Protein AF-A0A061AXJ9-F1 (afdb_monomer_lite)

Foldseek 3Di:
DVPVVVVVVVVVCVVQLVVQLVVQLVCLVVDPVSLVVLQVQLVVVVQVVVVVVCVVVVNPDNPPDDRDDSNVSSSSSSSVVSVVVVCCVVVVVVVVVVVVVVVVVVVVVVVVLVVVVVVVVVVVVVVVVVVVVVDDDDQDDPPPPDDDPNFDADPSRDGDPVVVVVVVVVVVVVVVVVVVVPDDDDDDDDDDDDDDDDDDDDDDDDDDDDDDDDDDD

pLDDT: mean 70.37, std 18.42, range [28.09, 95.31]

Structure (mmCIF, N/CA/C/O backbone):
data_AF-A0A061AXJ9-F1
#
_entry.id   AF-A0A061AXJ9-F1
#
loop_
_atom_site.group_PDB
_atom_site.id
_atom_site.type_symbol
_atom_site.label_atom_id
_atom_site.label_alt_id
_atom_site.label_comp_id
_atom_site.label_asym_id
_atom_site.label_entity_id
_atom_site.label_seq_id
_atom_site.pdbx_PDB_ins_code
_atom_site.Cartn_x
_atom_site.Cartn_y
_atom_site.Cartn_z
_atom_site.occupancy
_atom_site.B_iso_or_equiv
_atom_site.auth_seq_id
_atom_site.auth_comp_id
_atom_site.auth_asym_id
_atom_site.auth_atom_id
_atom_site.pdbx_PDB_model_num
ATOM 1 N N . MET A 1 1 ? 20.160 12.689 3.594 1.00 56.56 1 MET A N 1
ATOM 2 C CA . MET A 1 1 ? 18.770 13.206 3.510 1.00 56.56 1 MET A CA 1
ATOM 3 C C . MET A 1 1 ? 17.782 12.540 4.489 1.00 56.56 1 MET A C 1
ATOM 5 O O . MET A 1 1 ? 16.637 12.961 4.544 1.00 56.56 1 MET A O 1
ATOM 9 N N . SER A 1 2 ? 18.179 11.561 5.317 1.00 67.00 2 SER A N 1
ATOM 10 C CA . SER A 1 2 ? 17.203 10.659 5.970 1.00 67.00 2 SER A CA 1
ATOM 11 C C . SER A 1 2 ? 16.777 11.020 7.406 1.00 67.00 2 SER A C 1
ATOM 13 O O . SER A 1 2 ? 15.759 10.530 7.878 1.00 67.00 2 SER A O 1
ATOM 15 N N . GLY A 1 3 ? 17.493 11.900 8.117 1.00 80.50 3 GLY A N 1
ATOM 16 C CA . GLY A 1 3 ? 17.172 12.222 9.519 1.00 80.50 3 GLY A CA 1
ATOM 17 C C . GLY A 1 3 ? 15.922 13.093 9.708 1.00 80.50 3 GLY A C 1
ATOM 18 O O . GLY A 1 3 ? 15.186 12.915 10.675 1.00 80.50 3 GLY A O 1
ATOM 19 N N . LEU A 1 4 ? 15.658 14.020 8.780 1.00 82.06 4 LEU A N 1
ATOM 20 C CA . LEU A 1 4 ? 14.482 14.897 8.833 1.00 82.06 4 LEU A CA 1
ATOM 21 C C . LEU A 1 4 ? 13.193 14.140 8.501 1.00 82.06 4 LEU A C 1
ATOM 23 O O . LEU A 1 4 ? 12.201 14.310 9.199 1.00 82.06 4 LEU A O 1
ATOM 27 N N . ALA A 1 5 ? 13.226 13.245 7.510 1.00 80.81 5 ALA A N 1
ATOM 28 C CA . ALA A 1 5 ? 12.081 12.410 7.151 1.00 80.81 5 ALA A CA 1
ATOM 29 C C . ALA A 1 5 ? 11.660 11.478 8.301 1.00 80.81 5 ALA A C 1
ATOM 31 O O . ALA A 1 5 ? 10.477 11.388 8.613 1.00 80.81 5 ALA A O 1
ATOM 32 N N . LEU A 1 6 ? 12.620 10.855 8.997 1.00 83.81 6 LEU A N 1
ATOM 33 C CA . LEU A 1 6 ? 12.332 10.013 10.168 1.00 83.81 6 LEU A CA 1
ATOM 34 C C . LEU A 1 6 ? 11.745 10.818 11.340 1.00 83.81 6 LEU A C 1
ATOM 36 O O . LEU A 1 6 ? 10.834 10.357 12.033 1.00 83.81 6 LEU A O 1
ATOM 40 N N . LYS A 1 7 ? 12.226 12.048 11.553 1.00 84.50 7 LYS A N 1
ATOM 41 C CA . LYS A 1 7 ? 11.700 12.949 12.591 1.00 84.50 7 LYS A CA 1
ATOM 42 C C . LYS A 1 7 ? 10.293 13.446 12.258 1.00 84.50 7 LYS A C 1
ATOM 44 O O . LYS A 1 7 ? 9.426 13.421 13.122 1.00 84.50 7 LYS A O 1
ATOM 49 N N . LEU A 1 8 ? 10.041 13.835 11.010 1.00 82.62 8 LEU A N 1
ATOM 50 C CA . LEU A 1 8 ? 8.715 14.261 10.557 1.00 82.62 8 LEU A CA 1
ATOM 51 C C . LEU A 1 8 ? 7.717 13.099 10.556 1.00 82.62 8 LEU A C 1
ATOM 53 O O . LEU A 1 8 ? 6.597 13.271 11.023 1.00 82.62 8 LEU A O 1
ATOM 57 N N . GLY A 1 9 ? 8.131 11.904 10.127 1.00 81.38 9 GLY A N 1
ATOM 58 C CA . GLY A 1 9 ? 7.293 10.704 10.168 1.00 81.38 9 GLY A CA 1
ATOM 59 C C . GLY A 1 9 ? 6.909 10.295 11.591 1.00 81.38 9 GLY A C 1
ATOM 60 O O . GLY A 1 9 ? 5.739 10.036 11.863 1.00 81.38 9 GLY A O 1
ATOM 61 N N . SER A 1 10 ? 7.861 10.304 12.532 1.00 82.25 10 SER A N 1
ATOM 62 C CA . SER A 1 10 ? 7.572 9.992 13.943 1.00 82.25 10 SER A CA 1
ATOM 63 C C . SER A 1 10 ? 6.745 11.076 14.643 1.00 82.25 10 SER A C 1
ATOM 65 O O . SER A 1 10 ? 5.930 10.761 15.513 1.00 82.25 10 SER A O 1
ATOM 67 N N . LEU A 1 11 ? 6.881 12.343 14.244 1.00 80.75 11 LEU A N 1
ATOM 68 C CA . LEU A 1 11 ? 6.003 13.412 14.716 1.00 80.75 11 LEU A CA 1
ATOM 69 C C . LEU A 1 11 ? 4.580 13.233 14.169 1.00 80.75 11 LEU A C 1
ATOM 71 O O . LEU A 1 11 ? 3.623 13.294 14.934 1.00 80.75 11 LEU A O 1
ATOM 75 N N . PHE A 1 12 ? 4.441 12.948 12.872 1.00 78.31 12 PHE A N 1
ATOM 76 C CA . PHE A 1 12 ? 3.157 12.757 12.196 1.00 78.31 12 PHE A CA 1
ATOM 77 C C . PHE A 1 12 ? 2.385 11.560 12.756 1.00 78.31 12 PHE A C 1
ATOM 79 O O . PHE A 1 12 ? 1.200 11.690 13.060 1.00 78.31 12 PHE A O 1
ATOM 86 N N . ILE A 1 13 ? 3.062 10.431 13.009 1.00 76.62 13 ILE A N 1
ATOM 87 C CA . ILE A 1 13 ? 2.432 9.264 13.645 1.00 76.62 13 ILE A CA 1
ATOM 88 C C . ILE A 1 13 ? 1.852 9.647 15.012 1.00 76.62 13 ILE A C 1
ATOM 90 O O . ILE A 1 13 ? 0.700 9.357 15.321 1.00 76.62 13 ILE A O 1
ATOM 94 N N . ARG A 1 14 ? 2.611 10.400 15.816 1.00 74.31 14 ARG A N 1
ATOM 95 C CA . ARG A 1 14 ? 2.195 10.817 17.159 1.00 74.31 14 ARG A CA 1
ATOM 96 C C . ARG A 1 14 ? 1.079 11.861 17.111 1.00 74.31 14 ARG A C 1
ATOM 98 O O . ARG A 1 14 ? 0.204 11.848 17.982 1.00 74.31 14 ARG A O 1
ATOM 105 N N . GLN A 1 15 ? 1.110 12.732 16.104 1.00 75.19 15 GLN A N 1
ATOM 106 C CA . GLN A 1 15 ? 0.139 13.797 15.898 1.00 75.19 15 GLN A CA 1
ATOM 107 C C . GLN A 1 15 ? -1.196 13.273 15.386 1.00 75.19 15 GLN A C 1
ATOM 109 O O . GLN A 1 15 ? -2.205 13.909 15.645 1.00 75.19 15 GLN A O 1
ATOM 114 N N . ILE A 1 16 ? -1.229 12.123 14.714 1.00 74.44 16 ILE A N 1
ATOM 115 C CA . ILE A 1 16 ? -2.478 11.532 14.232 1.00 74.44 16 ILE A CA 1
ATOM 116 C C . ILE A 1 16 ? -3.019 10.488 15.212 1.00 74.44 16 ILE A C 1
ATOM 118 O O . ILE A 1 16 ? -4.213 10.502 15.513 1.00 74.44 16 ILE A O 1
ATOM 122 N N . SER A 1 17 ? -2.165 9.645 15.800 1.00 74.75 17 SER A N 1
ATOM 123 C CA . SER A 1 17 ? -2.626 8.575 16.695 1.00 74.75 17 SER A CA 1
ATOM 124 C C . SER A 1 17 ? -3.383 9.100 17.917 1.00 74.75 17 SER A C 1
ATOM 126 O O . SER A 1 17 ? -4.400 8.530 18.298 1.00 74.75 17 SER A O 1
ATOM 128 N N . LYS A 1 18 ? -2.931 10.195 18.542 1.00 77.75 18 LYS A N 1
ATOM 129 C CA . LYS A 1 18 ? -3.573 10.723 19.760 1.00 77.75 18 LYS A CA 1
ATOM 130 C C . LYS A 1 18 ? -4.936 11.389 19.519 1.00 77.75 18 LYS A C 1
ATOM 132 O O . LYS A 1 18 ? -5.887 11.003 20.199 1.00 77.75 18 LYS A O 1
ATOM 137 N N . PRO A 1 19 ? -5.079 12.374 18.611 1.00 79.69 19 PRO A N 1
ATOM 138 C CA . PRO A 1 19 ? -6.369 13.020 18.397 1.00 79.69 19 PRO A CA 1
ATOM 139 C C . PRO A 1 19 ? -7.381 12.081 17.750 1.00 79.69 19 PRO A C 1
ATOM 141 O O . PRO A 1 19 ? -8.543 12.142 18.132 1.00 79.69 19 PRO A O 1
ATOM 144 N N . ILE A 1 20 ? -6.968 11.172 16.856 1.00 77.62 20 ILE A N 1
ATOM 145 C CA . ILE A 1 20 ? -7.902 10.202 16.272 1.00 77.62 20 ILE A CA 1
ATOM 146 C C . ILE A 1 20 ? -8.382 9.214 17.338 1.00 77.62 20 ILE A C 1
ATOM 148 O O . ILE A 1 20 ? -9.586 9.006 17.457 1.00 77.62 20 ILE A O 1
ATOM 152 N N . ALA A 1 21 ? -7.491 8.656 18.164 1.00 71.81 21 ALA A N 1
ATOM 153 C CA . ALA A 1 21 ? -7.915 7.765 19.245 1.00 71.81 21 ALA A CA 1
ATOM 154 C C . ALA A 1 21 ? -8.869 8.470 20.225 1.00 71.81 21 ALA A C 1
ATOM 156 O O . ALA A 1 21 ? -9.873 7.889 20.635 1.00 71.81 21 ALA A O 1
ATOM 157 N N . ASN A 1 22 ? -8.598 9.733 20.570 1.00 79.62 22 ASN A N 1
ATOM 158 C CA . ASN A 1 22 ? -9.463 10.510 21.458 1.00 79.62 22 ASN A CA 1
ATOM 159 C C . ASN A 1 22 ? -10.810 10.869 20.807 1.00 79.62 22 ASN A C 1
ATOM 161 O O . ASN A 1 22 ? -11.840 10.759 21.470 1.00 79.62 22 ASN A O 1
ATOM 165 N N . ALA A 1 23 ? -10.828 11.229 19.521 1.00 79.25 23 ALA A N 1
ATOM 166 C CA . ALA A 1 23 ? -12.052 11.526 18.776 1.00 79.25 23 ALA A CA 1
ATOM 167 C C . ALA A 1 23 ? -12.941 10.285 18.616 1.00 79.25 23 ALA A C 1
ATOM 169 O O . ALA A 1 23 ? -14.147 10.346 18.842 1.00 79.25 23 ALA A O 1
ATOM 170 N N . ILE A 1 24 ? -12.340 9.134 18.307 1.00 76.06 24 ILE A N 1
ATOM 171 C CA . ILE A 1 24 ? -13.050 7.855 18.191 1.00 76.06 24 ILE A CA 1
ATOM 172 C C . ILE A 1 24 ? -13.615 7.422 19.553 1.00 76.06 24 ILE A C 1
ATOM 174 O O . ILE A 1 24 ? -14.747 6.947 19.623 1.00 76.06 24 ILE A O 1
ATOM 178 N N . LYS A 1 25 ? -12.877 7.628 20.654 1.00 75.50 25 LYS A N 1
ATOM 179 C CA . LYS A 1 25 ? -13.382 7.363 22.015 1.00 75.50 25 LYS A CA 1
ATOM 180 C C . LYS A 1 25 ? -14.533 8.287 22.411 1.00 75.50 25 LYS A C 1
ATOM 182 O O . LYS A 1 25 ? -15.451 7.826 23.084 1.00 75.50 25 LYS A O 1
ATOM 187 N N . ALA A 1 26 ? -14.491 9.561 22.016 1.00 79.69 26 ALA A N 1
ATOM 188 C CA . ALA A 1 26 ? -15.586 10.502 22.246 1.00 79.69 26 ALA A CA 1
ATOM 189 C C . ALA A 1 26 ? -16.843 10.080 21.467 1.00 79.69 26 ALA A C 1
ATOM 191 O O . ALA A 1 26 ? -17.903 9.902 22.065 1.00 79.69 26 ALA A O 1
ATOM 192 N N . GLN A 1 27 ? -16.696 9.764 20.177 1.00 75.25 27 GLN A N 1
ATOM 193 C CA . GLN A 1 27 ? -17.805 9.279 19.352 1.00 75.25 27 GLN A CA 1
ATOM 194 C C . GLN A 1 27 ? -18.391 7.945 19.824 1.00 75.25 27 GLN A C 1
ATOM 196 O O . GLN A 1 27 ? -19.597 7.741 19.730 1.00 75.25 27 GLN A O 1
ATOM 201 N N . ALA A 1 28 ? -17.581 7.037 20.371 1.00 73.88 28 ALA A N 1
ATOM 202 C CA . ALA A 1 28 ? -18.089 5.778 20.917 1.00 73.88 28 ALA A CA 1
ATOM 203 C C . ALA A 1 28 ? -18.920 5.944 22.199 1.00 73.88 28 ALA A C 1
ATOM 205 O O . ALA A 1 28 ? -19.654 5.024 22.560 1.00 73.88 28 ALA A O 1
ATOM 206 N N . LYS A 1 29 ? -18.814 7.094 22.878 1.00 75.81 29 LYS A N 1
ATOM 207 C CA . LYS A 1 29 ? -19.675 7.453 24.014 1.00 75.81 29 LYS A CA 1
ATOM 208 C C . LYS A 1 29 ? -20.951 8.163 23.568 1.00 75.81 29 LYS A C 1
ATOM 210 O O . LYS A 1 29 ? -21.979 7.982 24.206 1.00 75.81 29 LYS A O 1
ATOM 215 N N . GLU A 1 30 ? -20.886 8.940 22.489 1.00 78.75 30 GLU A N 1
ATOM 216 C CA . GLU A 1 30 ? -22.035 9.687 21.960 1.00 78.75 30 GLU A CA 1
ATOM 217 C C . GLU A 1 30 ? -22.940 8.843 21.048 1.00 78.75 30 GLU A C 1
ATOM 219 O O . GLU A 1 30 ? -24.155 9.034 21.038 1.00 78.75 30 GLU A O 1
ATOM 224 N N . HIS A 1 31 ? -22.383 7.879 20.305 1.00 81.50 31 HIS A N 1
ATOM 225 C CA . HIS A 1 31 ? -23.124 7.085 19.325 1.00 81.50 31 HIS A CA 1
ATOM 226 C C . HIS A 1 31 ? -23.130 5.581 19.643 1.00 81.50 31 HIS A C 1
ATOM 228 O O . HIS A 1 31 ? -22.165 4.852 19.410 1.00 81.50 31 HIS A O 1
ATOM 234 N N . GLU A 1 32 ? -24.299 5.081 20.051 1.00 79.50 32 GLU A N 1
ATOM 235 C CA . GLU A 1 32 ? -24.610 3.653 20.215 1.00 79.50 32 GLU A CA 1
ATOM 236 C C . GLU A 1 32 ? -24.293 2.748 19.001 1.00 79.50 32 GLU A C 1
ATOM 238 O O . GLU A 1 32 ? -23.701 1.679 19.193 1.00 79.50 32 GLU A O 1
ATOM 243 N N . PRO A 1 33 ? -24.626 3.109 17.741 1.00 81.31 33 PRO A N 1
ATOM 244 C CA . PRO A 1 33 ? -24.276 2.262 16.596 1.00 81.31 33 PRO A CA 1
ATOM 245 C C . PRO A 1 33 ? -22.757 2.159 16.401 1.00 81.31 33 PRO A C 1
ATOM 247 O O . PRO A 1 33 ? -22.240 1.086 16.080 1.00 81.31 33 PRO A O 1
ATOM 250 N N . PHE A 1 34 ? -22.029 3.245 16.668 1.00 80.31 34 PHE A N 1
ATOM 251 C CA . PHE A 1 34 ? -20.572 3.274 16.593 1.00 80.31 34 PHE A CA 1
ATOM 252 C C . PHE A 1 34 ? -19.938 2.428 17.705 1.00 80.31 34 PHE A C 1
ATOM 254 O O . PHE A 1 34 ? -19.020 1.645 17.454 1.00 80.31 34 PHE A O 1
ATOM 261 N N . ARG A 1 35 ? -20.500 2.490 18.917 1.00 80.25 35 ARG A N 1
ATOM 262 C CA . ARG A 1 35 ? -20.125 1.639 20.053 1.00 80.25 35 ARG A CA 1
ATOM 263 C C . ARG A 1 35 ? -20.193 0.153 19.695 1.00 80.25 35 ARG A C 1
ATOM 265 O O . ARG A 1 35 ? -19.215 -0.573 19.881 1.00 80.25 35 ARG A O 1
ATOM 272 N N . ARG A 1 36 ? -21.309 -0.291 19.103 1.00 83.38 36 ARG A N 1
ATOM 273 C CA . ARG A 1 36 ? -21.489 -1.683 18.645 1.00 83.38 36 ARG A CA 1
ATOM 274 C C . ARG A 1 36 ? -20.479 -2.075 17.570 1.00 83.38 36 ARG A C 1
ATOM 276 O O . ARG A 1 36 ? -19.943 -3.182 17.623 1.00 83.38 36 ARG A O 1
ATOM 283 N N . MET A 1 37 ? -20.176 -1.173 16.636 1.00 84.50 37 MET A N 1
ATOM 284 C CA . MET A 1 37 ? -19.146 -1.407 15.623 1.00 84.50 37 MET A CA 1
ATOM 285 C C . MET A 1 37 ? -17.772 -1.626 16.273 1.00 84.50 37 MET A C 1
ATOM 287 O O . MET A 1 37 ? -17.142 -2.650 16.003 1.00 84.50 37 MET A O 1
ATOM 291 N N . CYS A 1 38 ? -17.336 -0.742 17.178 1.00 82.69 38 CYS A N 1
ATOM 292 C CA . CYS A 1 38 ? -16.063 -0.889 17.892 1.00 82.69 38 CYS A CA 1
ATOM 293 C C . CYS A 1 38 ? -15.987 -2.199 18.686 1.00 82.69 38 CYS A C 1
ATOM 295 O O . CYS A 1 38 ? -14.976 -2.898 18.610 1.00 82.69 38 CYS A O 1
ATOM 297 N N . VAL 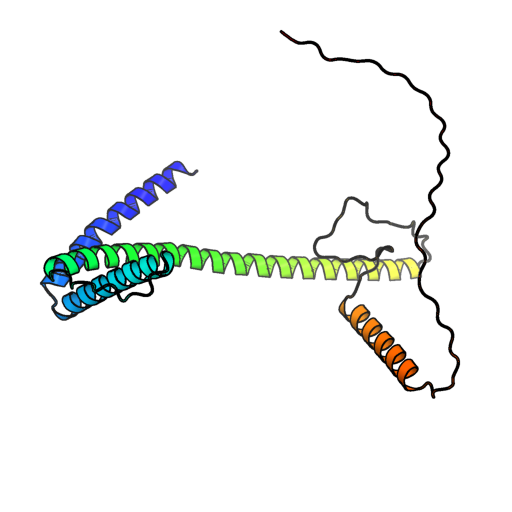A 1 39 ? -17.061 -2.574 19.389 1.00 83.25 39 VAL A N 1
ATOM 298 C CA . VAL A 1 39 ? -17.132 -3.843 20.131 1.00 83.25 39 VAL A CA 1
ATOM 299 C C . VAL A 1 39 ? -17.039 -5.040 19.181 1.00 83.25 39 VAL A C 1
ATOM 301 O O . VAL A 1 39 ? -16.271 -5.967 19.440 1.00 83.25 39 VAL A O 1
ATOM 304 N N . SER A 1 40 ? -17.758 -5.016 18.055 1.00 84.56 40 SER A N 1
ATOM 305 C CA . SER A 1 40 ? -17.727 -6.103 17.066 1.00 84.56 40 SER A CA 1
ATOM 306 C C . SER A 1 40 ? -16.344 -6.275 16.426 1.00 84.56 40 SER A C 1
ATOM 308 O O . SER A 1 40 ? -15.879 -7.404 16.256 1.00 84.56 40 SER A O 1
ATOM 310 N N . LEU A 1 41 ? -15.652 -5.167 16.138 1.00 86.75 41 LEU A N 1
ATOM 311 C CA . LEU A 1 41 ? -14.294 -5.167 15.598 1.00 86.75 41 LEU A CA 1
ATOM 312 C C . LEU A 1 41 ? -13.294 -5.681 16.631 1.00 86.75 41 LEU A C 1
ATOM 314 O O . LEU A 1 41 ? -12.518 -6.582 16.318 1.00 86.75 41 LEU A O 1
ATOM 318 N N . ALA A 1 42 ? -13.357 -5.184 17.868 1.00 83.69 42 ALA A N 1
ATOM 319 C CA . ALA A 1 42 ? -12.491 -5.638 18.953 1.00 83.69 42 ALA A CA 1
ATOM 320 C C . ALA A 1 42 ? -12.651 -7.145 19.207 1.00 83.69 42 ALA A C 1
ATOM 322 O O . ALA A 1 42 ? -11.665 -7.869 19.350 1.00 83.69 42 ALA A O 1
ATOM 323 N N . GLN A 1 43 ? -13.890 -7.642 19.199 1.00 84.31 43 GLN A N 1
ATOM 324 C CA . GLN A 1 43 ? -14.174 -9.068 19.344 1.00 84.31 43 GLN A CA 1
ATOM 325 C C . GLN A 1 43 ? -13.703 -9.885 18.136 1.00 84.31 43 GLN A C 1
ATOM 327 O O . GLN A 1 43 ? -13.201 -10.990 18.330 1.00 84.31 43 GLN A O 1
ATOM 332 N N . ARG A 1 44 ? -13.835 -9.374 16.903 1.00 85.88 44 ARG A N 1
ATOM 333 C CA . ARG A 1 44 ? -13.341 -10.055 15.696 1.00 85.88 44 ARG A CA 1
ATOM 334 C C . ARG A 1 44 ? -11.822 -10.171 15.719 1.00 85.88 44 ARG A C 1
ATOM 336 O O . ARG A 1 44 ? -11.331 -11.280 15.569 1.00 85.88 44 ARG A O 1
ATOM 343 N N . VAL A 1 45 ? -11.112 -9.073 15.981 1.00 86.00 45 VAL A N 1
ATOM 344 C CA . VAL A 1 45 ? -9.643 -9.050 16.081 1.00 86.00 45 VAL A CA 1
ATOM 345 C C . VAL A 1 45 ? -9.158 -10.009 17.166 1.00 86.00 45 VAL A C 1
ATOM 347 O O . VAL A 1 45 ? -8.244 -10.797 16.938 1.00 86.00 45 VAL A O 1
ATOM 350 N N . HIS A 1 46 ? -9.804 -10.001 18.333 1.00 83.19 46 HIS A N 1
ATOM 351 C CA . HIS A 1 46 ? -9.431 -10.906 19.414 1.00 83.19 46 HIS A CA 1
ATOM 352 C C . HIS A 1 46 ? -9.696 -12.376 19.059 1.00 83.19 46 HIS A C 1
ATOM 354 O O . HIS A 1 46 ? -8.852 -13.232 19.308 1.00 83.19 46 HIS A O 1
ATOM 360 N N . LYS A 1 47 ? -10.829 -12.678 18.412 1.00 83.38 47 LYS A N 1
ATOM 361 C CA . LYS A 1 47 ? -11.123 -14.029 17.911 1.00 83.38 47 LYS A CA 1
ATOM 362 C C . LYS A 1 47 ? -10.131 -14.471 16.841 1.00 83.38 47 LYS A C 1
ATOM 364 O O . LYS A 1 47 ? -9.726 -15.628 16.865 1.00 83.38 47 LYS A O 1
ATOM 369 N N . THR A 1 48 ? -9.734 -13.590 15.924 1.00 86.06 48 THR A N 1
ATOM 370 C CA . THR A 1 48 ? -8.741 -13.916 14.893 1.00 86.06 48 THR A CA 1
ATOM 371 C C . THR A 1 48 ? -7.358 -14.127 15.491 1.00 86.06 48 THR A C 1
ATOM 373 O O . THR A 1 48 ? -6.706 -15.083 15.101 1.00 86.06 48 THR A O 1
ATOM 376 N N . ASP A 1 49 ? -6.934 -13.312 16.464 1.00 85.69 49 ASP A N 1
ATOM 377 C CA . ASP A 1 49 ? -5.656 -13.490 17.173 1.00 85.69 49 ASP A CA 1
ATOM 378 C C . ASP A 1 49 ? -5.619 -14.835 17.912 1.00 85.69 49 ASP A C 1
ATOM 380 O O . ASP A 1 49 ? -4.680 -15.608 17.742 1.00 85.69 49 ASP A O 1
ATOM 384 N N . VAL A 1 50 ? -6.682 -15.172 18.647 1.00 85.12 50 VAL A N 1
ATOM 385 C CA . VAL A 1 50 ? -6.795 -16.470 19.328 1.00 85.12 50 VAL A CA 1
ATOM 386 C C . VAL A 1 50 ? -6.840 -17.625 18.324 1.00 85.12 50 VAL A C 1
ATOM 388 O O . VAL A 1 50 ? -6.144 -18.615 18.514 1.00 85.12 50 VAL A O 1
ATOM 391 N N . SER A 1 51 ? -7.595 -17.493 17.229 1.00 82.00 51 SER A N 1
ATOM 392 C CA . SER A 1 51 ? -7.676 -18.535 16.193 1.00 82.00 51 SER A CA 1
ATOM 393 C C . SER A 1 51 ? -6.338 -18.742 15.483 1.00 82.00 51 SER A C 1
ATOM 395 O O . SER A 1 51 ? -5.969 -19.876 15.209 1.00 82.00 51 SER A O 1
ATOM 397 N N . LEU A 1 52 ? -5.589 -17.669 15.217 1.00 86.25 52 LEU A N 1
ATOM 398 C CA . LEU A 1 52 ? -4.248 -17.734 14.633 1.00 86.25 52 LEU A CA 1
ATOM 399 C C . LEU A 1 52 ? -3.262 -18.422 15.575 1.00 86.25 52 LEU A C 1
ATOM 401 O O . LEU A 1 52 ? -2.527 -19.298 15.132 1.00 86.25 52 LEU A O 1
ATOM 405 N N . ARG A 1 53 ? -3.267 -18.067 16.865 1.00 83.75 53 ARG A N 1
ATOM 406 C CA . ARG A 1 53 ? -2.406 -18.707 17.873 1.00 83.75 53 ARG A CA 1
ATOM 407 C C . ARG A 1 53 ? -2.711 -20.193 18.011 1.00 83.75 53 ARG A C 1
ATOM 409 O O . ARG A 1 53 ? -1.785 -20.994 18.042 1.00 83.75 53 ARG A O 1
ATOM 416 N N . MET A 1 54 ? -3.990 -20.553 18.032 1.00 83.25 54 MET A N 1
ATOM 417 C CA . MET A 1 54 ? -4.431 -21.946 18.123 1.00 83.25 54 MET A CA 1
ATOM 418 C C . MET A 1 54 ? -4.105 -22.731 16.851 1.00 83.25 54 MET A C 1
ATOM 420 O O . MET A 1 54 ? -3.608 -23.849 16.938 1.00 83.25 54 MET A O 1
ATOM 424 N N . ASN A 1 55 ? -4.275 -22.125 15.672 1.00 83.31 55 ASN A N 1
ATOM 425 C CA . ASN A 1 55 ? -3.876 -22.737 14.405 1.00 83.31 55 ASN A CA 1
ATOM 426 C C . ASN A 1 55 ? -2.352 -22.932 14.306 1.00 83.31 55 ASN A C 1
ATOM 428 O O . ASN A 1 55 ? -1.899 -23.919 13.739 1.00 83.31 55 ASN A O 1
ATOM 432 N N . LEU A 1 56 ? -1.557 -22.020 14.876 1.00 86.50 56 LEU A N 1
ATOM 433 C CA . LEU A 1 56 ? -0.097 -22.140 14.915 1.00 86.50 56 LEU A CA 1
ATOM 434 C C . LEU A 1 56 ? 0.375 -23.223 15.903 1.00 86.50 56 LEU A C 1
ATOM 436 O O . LEU A 1 56 ? 1.355 -23.909 15.628 1.00 86.50 56 LEU A O 1
ATOM 440 N N . LEU A 1 57 ? -0.311 -23.379 17.041 1.00 85.19 57 LEU A N 1
ATOM 441 C CA . LEU A 1 57 ? -0.012 -24.403 18.053 1.00 85.19 57 LEU A CA 1
ATOM 442 C C . LEU A 1 57 ? -0.588 -25.789 17.716 1.00 85.19 57 LEU A C 1
ATOM 444 O O . LEU A 1 57 ? -0.327 -26.742 18.444 1.00 85.19 57 LEU A O 1
ATOM 448 N N . GLY A 1 58 ? -1.361 -25.921 16.634 1.00 77.81 58 GLY A N 1
ATOM 449 C CA . GLY A 1 58 ? -1.966 -27.190 16.216 1.00 77.81 58 GLY A CA 1
ATOM 450 C C . GLY A 1 58 ? -3.124 -27.668 17.100 1.00 77.81 58 GLY A C 1
ATOM 451 O O . GLY A 1 58 ? -3.711 -28.706 16.811 1.00 77.81 58 GLY A O 1
ATOM 452 N N . GLU A 1 59 ? -3.499 -26.913 18.139 1.00 72.75 59 GLU A N 1
ATOM 453 C CA . GLU A 1 59 ? -4.716 -27.148 18.913 1.00 72.75 59 GLU A CA 1
ATOM 454 C C . GLU A 1 59 ? -5.915 -26.570 18.154 1.00 72.75 59 GLU A C 1
ATOM 456 O O . GLU A 1 59 ? -6.316 -25.417 18.306 1.00 72.75 59 GLU A O 1
ATOM 461 N N . ASN A 1 60 ? -6.543 -27.419 17.353 1.00 63.06 60 ASN A N 1
ATOM 462 C CA . ASN A 1 60 ? -7.819 -27.225 16.660 1.00 63.06 60 ASN A CA 1
ATOM 463 C C . ASN A 1 60 ? -9.040 -27.136 17.612 1.00 63.06 60 ASN A C 1
ATOM 465 O O . ASN A 1 60 ? -10.180 -27.398 17.221 1.00 63.06 60 ASN A O 1
ATOM 469 N N . GLY A 1 61 ? -8.821 -26.727 18.864 1.00 57.94 61 GLY A N 1
ATOM 470 C CA . GLY A 1 61 ? -9.857 -26.482 19.856 1.00 57.94 61 GLY A CA 1
ATOM 471 C C . GLY A 1 61 ? -10.417 -25.068 19.743 1.00 57.94 61 GLY A C 1
ATOM 472 O O . GLY A 1 61 ? -9.682 -24.081 19.764 1.00 57.94 61 GLY A O 1
ATOM 473 N N . THR A 1 62 ? -11.744 -24.949 19.675 1.00 59.25 62 THR A N 1
ATOM 474 C CA . THR A 1 62 ? -12.456 -23.671 19.779 1.00 59.25 62 THR A CA 1
ATOM 475 C C . THR A 1 62 ? -12.207 -23.051 21.155 1.00 59.25 62 THR A C 1
ATOM 477 O O . THR A 1 62 ? -12.962 -23.287 22.103 1.00 59.25 62 THR A O 1
ATOM 480 N N . ALA A 1 63 ? -11.135 -22.272 21.290 1.00 60.84 63 ALA A N 1
ATOM 481 C CA . ALA A 1 63 ? -10.839 -21.540 22.510 1.00 60.84 63 ALA A CA 1
ATOM 482 C C . ALA A 1 63 ? -12.045 -20.656 22.865 1.00 60.84 63 ALA A C 1
ATOM 484 O O . ALA A 1 63 ? -12.477 -19.805 22.080 1.00 60.84 63 ALA A O 1
ATOM 485 N N . LYS A 1 64 ? -12.635 -20.878 24.045 1.00 54.38 64 LYS A N 1
ATOM 486 C CA . LYS A 1 64 ? -13.810 -20.131 24.501 1.00 54.38 64 LYS A CA 1
ATOM 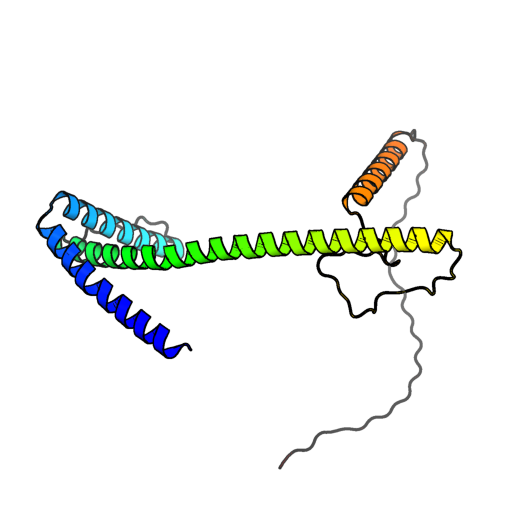487 C C . LYS A 1 64 ? -13.401 -18.708 24.871 1.00 54.38 64 LYS A C 1
ATOM 489 O O . LYS A 1 64 ? -13.066 -18.413 26.016 1.00 54.38 64 LYS A O 1
ATOM 494 N N . VAL A 1 65 ? -13.443 -17.821 23.882 1.00 61.69 65 VAL A N 1
ATOM 495 C CA . VAL A 1 65 ? -13.172 -16.393 24.052 1.00 61.69 65 VAL A CA 1
ATOM 496 C C . VAL A 1 65 ? -14.286 -15.774 24.897 1.00 61.69 65 VAL A C 1
ATOM 498 O O . VAL A 1 65 ? -15.424 -15.639 24.443 1.00 61.69 65 VAL A O 1
ATOM 501 N N . ARG A 1 66 ? -13.972 -15.407 26.144 1.00 60.84 66 ARG A N 1
ATOM 502 C CA . ARG A 1 66 ? -14.891 -14.639 26.993 1.00 60.84 66 ARG A CA 1
ATOM 503 C C . ARG A 1 66 ? -15.052 -13.238 26.387 1.00 60.84 66 ARG A C 1
ATOM 505 O O . ARG A 1 66 ? -14.036 -12.594 26.120 1.00 60.84 66 ARG A O 1
ATOM 512 N N . PRO A 1 67 ? -16.284 -12.751 26.150 1.00 63.00 67 PRO A N 1
ATOM 513 C CA . PRO A 1 67 ? -16.475 -11.392 25.663 1.00 63.00 67 PRO A CA 1
ATOM 514 C C . PRO A 1 67 ? -15.899 -10.403 26.686 1.00 63.00 67 PRO A C 1
ATOM 516 O O . PRO A 1 67 ? -16.161 -10.509 27.884 1.00 63.00 67 PRO A O 1
ATOM 519 N N . LEU A 1 68 ? -15.065 -9.472 26.213 1.00 64.25 68 LEU A N 1
ATOM 520 C CA . LEU A 1 68 ? -14.515 -8.398 27.040 1.00 64.25 68 LEU A CA 1
ATOM 521 C C . LEU A 1 68 ? -15.648 -7.503 27.566 1.00 64.25 68 LEU A C 1
ATOM 523 O O . LEU A 1 68 ? -16.638 -7.286 26.870 1.00 64.25 68 LEU A O 1
ATOM 527 N N . ASN A 1 69 ? -15.456 -6.939 28.764 1.00 74.31 69 ASN A N 1
ATOM 528 C CA . ASN A 1 69 ? -16.292 -5.861 29.300 1.00 74.31 69 ASN A CA 1
ATOM 529 C C . ASN A 1 69 ? -16.442 -4.754 28.239 1.00 74.31 69 ASN A C 1
ATOM 531 O O . ASN A 1 69 ? -15.433 -4.337 27.660 1.00 74.31 69 ASN A O 1
ATOM 535 N N . GLU A 1 70 ? -17.675 -4.301 27.982 1.00 73.94 70 GLU A N 1
ATOM 536 C CA . GLU A 1 70 ? -17.999 -3.351 26.907 1.00 73.94 70 GLU A CA 1
ATOM 537 C C . GLU A 1 70 ? -17.077 -2.131 26.905 1.00 73.94 70 GLU A C 1
ATOM 539 O O . GLU A 1 70 ? -16.532 -1.786 25.860 1.00 73.94 70 GLU A O 1
ATOM 544 N N . ASN A 1 71 ? -16.802 -1.540 28.071 1.00 79.00 71 ASN A N 1
ATOM 545 C CA . ASN A 1 71 ? -15.934 -0.363 28.172 1.00 79.00 71 ASN A CA 1
ATOM 546 C C . ASN A 1 71 ? -14.511 -0.640 27.667 1.00 79.00 71 ASN A C 1
ATOM 548 O O . ASN A 1 71 ? -13.931 0.162 26.937 1.00 79.00 71 ASN A O 1
ATOM 552 N N . LYS A 1 72 ? -13.965 -1.817 27.987 1.00 79.88 72 LYS A N 1
ATOM 553 C CA . LYS A 1 72 ? -12.623 -2.224 27.550 1.00 79.88 72 LYS A CA 1
ATOM 554 C C . LYS A 1 72 ? -12.596 -2.590 26.065 1.00 79.88 72 LYS A C 1
ATOM 556 O O . LYS A 1 72 ? -11.614 -2.321 25.377 1.00 79.88 72 LYS A O 1
ATOM 561 N N . ALA A 1 73 ? -13.674 -3.189 25.556 1.00 80.19 73 ALA A N 1
ATOM 562 C CA . ALA A 1 73 ? -13.822 -3.476 24.132 1.00 80.19 73 ALA A CA 1
ATOM 563 C C . ALA A 1 73 ? -13.902 -2.186 23.299 1.00 80.19 73 ALA A C 1
ATOM 565 O O . ALA A 1 73 ? -13.311 -2.124 22.223 1.00 80.19 73 ALA A O 1
ATOM 566 N N . ILE A 1 74 ? -14.562 -1.147 23.816 1.00 80.62 74 ILE A N 1
ATOM 567 C CA . ILE A 1 74 ? -14.639 0.170 23.175 1.00 80.62 74 ILE A CA 1
ATOM 568 C C . ILE A 1 74 ? -13.260 0.831 23.111 1.00 80.62 74 ILE A C 1
ATOM 570 O O . ILE A 1 74 ? -12.862 1.285 22.042 1.00 80.62 74 ILE A O 1
ATOM 574 N N . GLU A 1 75 ? -12.502 0.852 24.211 1.00 80.88 75 GLU A N 1
ATOM 575 C CA . GLU A 1 75 ? -11.160 1.452 24.216 1.00 80.88 75 GLU A CA 1
ATOM 576 C C . GLU A 1 75 ? -10.194 0.742 23.264 1.00 80.88 75 GLU A C 1
ATOM 578 O O . GLU A 1 75 ? -9.491 1.400 22.491 1.00 80.88 75 GLU A O 1
ATOM 583 N N . ASN A 1 76 ? -10.191 -0.593 23.281 1.00 82.12 76 ASN A N 1
ATOM 584 C CA . ASN A 1 76 ? -9.347 -1.390 22.393 1.00 82.12 76 ASN A CA 1
ATOM 585 C C . ASN A 1 76 ? -9.775 -1.243 20.927 1.00 82.12 76 ASN A C 1
ATOM 587 O O . ASN A 1 76 ? -8.923 -1.085 20.054 1.00 82.12 76 ASN A O 1
ATOM 591 N N . GLY A 1 77 ? -11.084 -1.253 20.656 1.00 82.44 77 GLY A N 1
ATOM 592 C CA . GLY A 1 77 ? -11.629 -1.040 19.317 1.00 82.44 77 GLY A CA 1
ATOM 593 C C . GLY A 1 77 ? -11.307 0.352 18.777 1.00 82.44 77 GLY A C 1
ATOM 594 O O . GLY A 1 77 ? -10.959 0.485 17.606 1.00 82.44 77 GLY A O 1
ATOM 595 N N . ALA A 1 78 ? -11.349 1.378 19.631 1.00 82.81 78 ALA A N 1
ATOM 596 C CA . ALA A 1 78 ? -11.015 2.745 19.254 1.00 82.81 78 ALA A CA 1
ATOM 597 C C . ALA A 1 78 ? -9.533 2.911 18.891 1.00 82.81 78 ALA A C 1
ATOM 599 O O . ALA A 1 78 ? -9.212 3.496 17.854 1.00 82.81 78 ALA A O 1
ATOM 600 N N . ASN A 1 79 ? -8.635 2.358 19.711 1.00 82.38 79 ASN A N 1
ATOM 601 C CA . ASN A 1 79 ? -7.202 2.369 19.424 1.00 82.38 79 ASN A CA 1
ATOM 602 C C . ASN A 1 79 ? -6.903 1.627 18.109 1.00 82.38 79 ASN A C 1
ATOM 604 O O . ASN A 1 79 ? -6.250 2.192 17.233 1.00 82.38 79 ASN A O 1
ATOM 608 N N . PHE A 1 80 ? -7.460 0.424 17.923 1.00 86.12 80 PHE A N 1
ATOM 609 C CA . PHE A 1 80 ? -7.278 -0.360 16.698 1.00 86.12 80 PHE A CA 1
ATOM 610 C C . PHE A 1 80 ? -7.796 0.364 15.447 1.00 86.12 80 PHE A C 1
ATOM 612 O O . PHE A 1 80 ? -7.130 0.357 14.413 1.00 86.12 80 PHE A O 1
ATOM 619 N N . LEU A 1 81 ? -8.961 1.015 15.531 1.00 84.25 81 LEU A N 1
ATOM 620 C CA . LEU A 1 81 ? -9.540 1.756 14.409 1.00 84.25 81 LEU A CA 1
ATOM 621 C C . LEU A 1 81 ? -8.680 2.972 14.036 1.00 84.25 81 LEU A C 1
ATOM 623 O O . LEU A 1 81 ? -8.450 3.216 12.853 1.00 84.25 81 LEU A O 1
ATOM 627 N N . SER A 1 82 ? -8.156 3.692 15.035 1.00 83.00 82 SER A N 1
ATOM 628 C CA . SER A 1 82 ? -7.255 4.828 14.806 1.00 83.00 82 SER A CA 1
ATOM 629 C C . SER A 1 82 ? -5.938 4.410 14.152 1.00 83.00 82 SER A C 1
ATOM 631 O O . SER A 1 82 ? -5.476 5.057 13.217 1.00 83.00 82 SER A O 1
ATOM 633 N N . GLU A 1 83 ? -5.360 3.298 14.598 1.00 81.75 83 GLU A N 1
ATOM 634 C CA . GLU A 1 83 ? -4.111 2.762 14.067 1.00 81.75 83 GLU A CA 1
ATOM 635 C C . GLU A 1 83 ? -4.305 2.218 12.646 1.00 81.75 83 GLU A C 1
ATOM 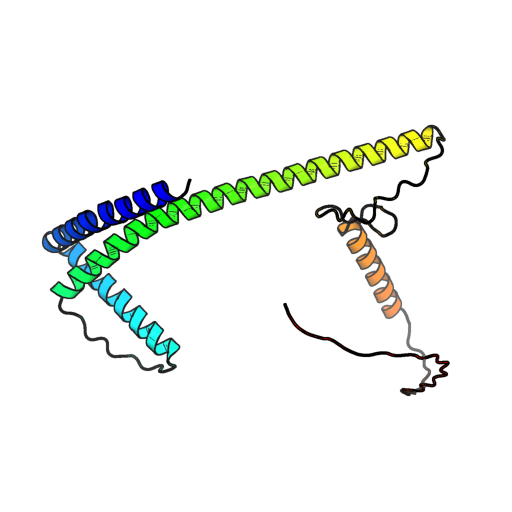637 O O . GLU A 1 83 ? -3.557 2.576 11.736 1.00 81.75 83 GLU A O 1
ATOM 642 N N . SER A 1 84 ? -5.379 1.456 12.423 1.00 86.19 84 SER A N 1
ATOM 643 C CA . SER A 1 84 ? -5.749 0.938 11.101 1.00 86.19 84 SER A CA 1
ATOM 644 C C . SER A 1 84 ? -5.981 2.058 10.091 1.00 86.19 84 SER A C 1
ATOM 646 O O . SER A 1 84 ? -5.578 1.928 8.939 1.00 86.19 84 SER A O 1
ATOM 648 N N . PHE A 1 85 ? -6.588 3.173 10.508 1.00 84.81 85 PHE A N 1
ATOM 649 C CA . PHE A 1 85 ? -6.792 4.327 9.636 1.00 84.81 85 PHE A CA 1
ATOM 650 C C . PHE A 1 85 ? -5.462 4.952 9.194 1.00 84.81 85 PHE A C 1
ATOM 652 O O . PHE A 1 85 ? -5.260 5.195 8.005 1.00 84.81 85 PHE A O 1
ATOM 659 N N . VAL A 1 86 ? -4.524 5.155 10.125 1.00 85.31 86 VAL A N 1
ATOM 660 C CA . VAL A 1 86 ? -3.195 5.703 9.803 1.00 85.31 86 VAL A CA 1
ATOM 661 C C . VAL A 1 86 ? -2.424 4.768 8.875 1.00 85.31 86 VAL A C 1
ATOM 663 O O . VAL A 1 86 ? -1.861 5.226 7.880 1.00 85.31 86 VAL A O 1
ATOM 666 N N . PHE A 1 87 ? -2.435 3.463 9.153 1.00 85.44 87 PHE A N 1
ATOM 667 C CA . PHE A 1 87 ? -1.802 2.472 8.285 1.00 85.44 87 PHE A CA 1
ATOM 668 C C . PHE A 1 87 ? -2.468 2.372 6.914 1.00 85.44 87 PHE A C 1
ATOM 670 O O . PHE A 1 87 ? -1.761 2.219 5.923 1.00 85.44 87 PHE A O 1
ATOM 677 N N . ALA A 1 88 ? -3.792 2.496 6.825 1.00 89.81 88 ALA A N 1
ATOM 678 C CA . ALA A 1 88 ? -4.499 2.488 5.549 1.00 89.81 88 ALA A CA 1
ATOM 679 C C . ALA A 1 88 ? -4.123 3.701 4.690 1.00 89.81 88 ALA A C 1
ATOM 681 O O . ALA A 1 88 ? -3.858 3.544 3.501 1.00 89.81 88 ALA A O 1
ATOM 682 N N . VAL A 1 89 ? -4.037 4.897 5.284 1.00 87.19 89 VAL A N 1
ATOM 683 C CA . VAL A 1 89 ? -3.617 6.109 4.563 1.00 87.19 89 VAL A CA 1
ATOM 684 C C . VAL A 1 89 ? -2.145 6.013 4.150 1.00 87.19 89 VAL A C 1
ATOM 686 O O . VAL A 1 89 ? -1.825 6.201 2.978 1.00 87.19 89 VAL A O 1
ATOM 689 N N . ALA A 1 90 ? -1.246 5.674 5.077 1.00 85.44 90 ALA A N 1
ATOM 690 C CA . ALA A 1 90 ? 0.186 5.573 4.791 1.00 85.44 90 ALA A CA 1
ATOM 691 C C . ALA A 1 90 ? 0.501 4.442 3.796 1.00 85.44 90 ALA A C 1
ATOM 693 O O . ALA A 1 90 ? 1.190 4.656 2.800 1.00 85.44 90 ALA A O 1
ATOM 694 N N . GLY A 1 91 ? -0.046 3.250 4.034 1.00 91.38 91 GLY A N 1
ATOM 695 C CA . GLY A 1 91 ? 0.087 2.094 3.152 1.00 91.38 91 GLY A CA 1
ATOM 696 C C . GLY A 1 91 ? -0.568 2.327 1.794 1.00 91.38 91 GLY A C 1
ATOM 697 O O . GLY A 1 91 ? 0.011 1.966 0.775 1.00 91.38 91 GLY A O 1
ATOM 698 N N . GLY A 1 92 ? -1.720 2.999 1.757 1.00 94.19 92 GLY A N 1
ATOM 699 C CA . GLY A 1 92 ? -2.397 3.385 0.521 1.00 94.19 92 GLY A CA 1
ATOM 700 C C . GLY A 1 92 ? -1.538 4.294 -0.355 1.00 94.19 92 GLY A C 1
ATOM 701 O O . GLY A 1 92 ? -1.419 4.039 -1.551 1.00 94.19 92 GLY A O 1
ATOM 702 N N . ILE A 1 93 ? -0.872 5.295 0.233 1.00 92.88 93 ILE A N 1
ATOM 703 C CA . ILE A 1 93 ? 0.065 6.167 -0.496 1.00 92.88 93 ILE A CA 1
ATOM 704 C C . ILE A 1 93 ? 1.251 5.360 -1.034 1.00 92.88 93 ILE A C 1
ATOM 706 O O . ILE A 1 93 ? 1.585 5.488 -2.210 1.00 92.88 93 ILE A O 1
ATOM 710 N N . ILE A 1 94 ? 1.847 4.488 -0.217 1.00 92.81 94 ILE A N 1
ATOM 711 C CA . ILE A 1 94 ? 2.985 3.655 -0.638 1.00 92.81 94 ILE A CA 1
ATOM 712 C C . ILE A 1 94 ? 2.587 2.723 -1.789 1.00 92.81 94 ILE A C 1
ATOM 714 O O . ILE A 1 94 ? 3.303 2.636 -2.783 1.00 92.81 94 ILE A O 1
ATOM 718 N N . ILE A 1 95 ? 1.440 2.046 -1.688 1.00 95.31 95 ILE A N 1
ATOM 719 C CA . ILE A 1 95 ? 0.933 1.152 -2.739 1.00 95.31 95 ILE A CA 1
ATOM 720 C C . ILE A 1 95 ? 0.616 1.945 -4.008 1.00 95.31 95 ILE A C 1
ATOM 722 O O . ILE A 1 95 ? 0.941 1.498 -5.109 1.00 95.31 95 ILE A O 1
ATOM 726 N N . TYR A 1 96 ? 0.011 3.126 -3.872 1.00 95.06 96 TYR A N 1
ATOM 727 C CA . TYR A 1 96 ? -0.286 4.001 -4.999 1.00 95.06 96 TYR A CA 1
ATOM 728 C C . TYR A 1 96 ? 0.990 4.431 -5.730 1.00 95.06 96 TYR A C 1
ATOM 730 O O . TYR A 1 96 ? 1.071 4.316 -6.955 1.00 95.06 96 TYR A O 1
ATOM 738 N N . GLU A 1 97 ? 2.013 4.867 -4.994 1.00 92.88 97 GLU A N 1
ATOM 739 C CA . GLU A 1 97 ? 3.308 5.208 -5.577 1.00 92.88 97 GLU A CA 1
ATOM 740 C C . GLU A 1 97 ? 4.001 3.990 -6.188 1.00 92.88 97 GLU A C 1
ATOM 742 O O . GLU A 1 97 ? 4.516 4.098 -7.298 1.00 92.88 97 GLU A O 1
ATOM 747 N N . ALA A 1 98 ? 3.960 2.828 -5.534 1.00 91.25 98 ALA A N 1
ATOM 748 C CA . ALA A 1 98 ? 4.534 1.593 -6.058 1.00 91.25 98 ALA A CA 1
ATOM 749 C C . ALA A 1 98 ? 3.867 1.173 -7.375 1.00 91.25 98 ALA A C 1
ATOM 751 O O . ALA A 1 98 ? 4.556 0.839 -8.340 1.00 91.25 98 ALA A O 1
ATOM 752 N N . ASN A 1 99 ? 2.536 1.253 -7.458 1.00 93.31 99 ASN A N 1
ATOM 753 C CA . ASN A 1 99 ? 1.807 0.965 -8.690 1.00 93.31 99 ASN A CA 1
ATOM 754 C C . ASN A 1 99 ? 2.158 1.986 -9.784 1.00 93.31 99 ASN A C 1
ATOM 756 O O . ASN A 1 99 ? 2.490 1.620 -10.911 1.00 93.31 99 ASN A O 1
ATOM 760 N N . ARG A 1 100 ? 2.191 3.278 -9.435 1.00 92.12 100 ARG A N 1
ATOM 761 C CA . ARG A 1 100 ? 2.590 4.350 -10.356 1.00 92.12 100 ARG A CA 1
ATOM 762 C C . ARG A 1 100 ? 4.023 4.175 -10.871 1.00 92.12 100 ARG A C 1
ATOM 764 O O . ARG A 1 100 ? 4.278 4.423 -12.048 1.00 92.12 100 ARG A O 1
ATOM 771 N N . GLN A 1 101 ? 4.961 3.771 -10.017 1.00 88.88 101 GLN A N 1
ATOM 772 C CA . GLN A 1 101 ? 6.350 3.505 -10.399 1.00 88.88 101 GLN A CA 1
ATOM 773 C C . GLN A 1 101 ? 6.456 2.269 -11.291 1.00 88.88 101 GLN A C 1
ATOM 775 O O . GLN A 1 101 ? 7.164 2.311 -12.296 1.00 88.88 101 GLN A O 1
ATOM 780 N N . ARG A 1 102 ? 5.699 1.210 -10.984 1.00 89.44 102 ARG A N 1
ATOM 781 C CA . ARG A 1 102 ? 5.655 -0.006 -11.801 1.00 89.44 102 ARG A CA 1
ATOM 782 C C . ARG A 1 102 ? 5.201 0.289 -13.230 1.00 89.4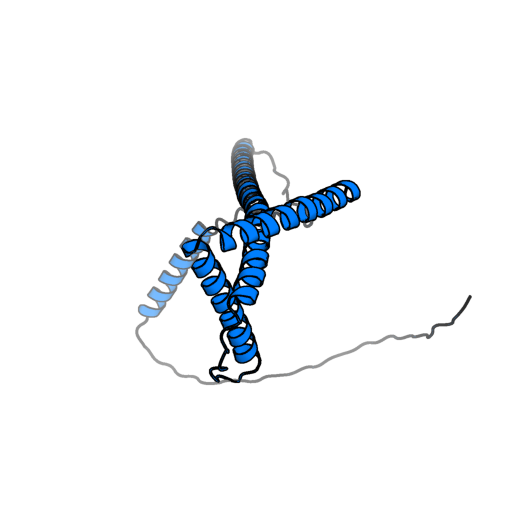4 102 ARG A C 1
ATOM 784 O O . ARG A 1 102 ? 5.844 -0.185 -14.159 1.00 89.44 102 ARG A O 1
ATOM 791 N N . GLN A 1 103 ? 4.180 1.130 -13.412 1.00 84.81 103 GLN A N 1
ATOM 792 C CA . GLN A 1 103 ? 3.733 1.533 -14.752 1.00 84.81 103 GLN A CA 1
ATOM 793 C C . GLN A 1 103 ? 4.814 2.300 -15.527 1.00 84.81 103 GLN A C 1
ATOM 795 O O . GLN A 1 103 ? 5.018 2.048 -16.709 1.00 84.81 103 GLN A O 1
ATOM 800 N N . LYS A 1 104 ? 5.563 3.195 -14.869 1.00 86.06 104 LYS A N 1
ATOM 801 C CA . LYS A 1 104 ? 6.671 3.917 -15.522 1.00 86.06 104 LYS A CA 1
ATOM 802 C C . LYS A 1 104 ? 7.813 2.988 -15.936 1.00 86.06 104 LYS A C 1
ATOM 804 O O . LYS A 1 104 ? 8.365 3.152 -17.018 1.00 86.06 104 LYS A O 1
ATOM 809 N N . GLU A 1 105 ? 8.163 2.027 -15.086 1.00 83.50 105 GLU A N 1
ATOM 810 C CA . GLU A 1 105 ? 9.189 1.023 -15.385 1.00 83.50 105 GLU A CA 1
ATOM 811 C C . GLU A 1 105 ? 8.782 0.110 -16.546 1.00 83.50 105 GLU A C 1
ATOM 813 O O . GLU A 1 105 ? 9.621 -0.201 -17.388 1.00 83.50 105 GLU A O 1
ATOM 818 N N . LEU A 1 106 ? 7.509 -0.296 -16.620 1.00 83.50 106 LEU A N 1
ATOM 819 C CA . LEU A 1 106 ? 6.994 -1.096 -17.734 1.00 83.50 106 LEU A CA 1
ATOM 820 C C . LEU A 1 106 ? 7.071 -0.325 -19.056 1.00 83.50 106 LEU A C 1
ATOM 822 O O . LEU A 1 106 ? 7.701 -0.814 -19.988 1.00 83.50 106 LEU A O 1
ATOM 826 N N . ASN A 1 107 ? 6.561 0.908 -19.100 1.00 88.44 107 ASN A N 1
ATOM 827 C CA . ASN A 1 107 ? 6.619 1.732 -20.312 1.00 88.44 107 ASN A CA 1
ATOM 828 C C . ASN A 1 107 ? 8.065 2.018 -20.747 1.00 88.44 107 ASN A C 1
ATOM 830 O O . ASN A 1 107 ? 8.367 2.052 -21.934 1.00 88.44 107 ASN A O 1
ATOM 834 N N . ARG A 1 108 ? 8.987 2.209 -19.791 1.00 87.12 108 ARG A N 1
ATOM 835 C CA . ARG A 1 108 ? 10.411 2.396 -20.101 1.00 87.12 108 ARG A CA 1
ATOM 836 C C . ARG A 1 108 ? 11.027 1.140 -20.714 1.00 87.12 108 ARG A C 1
ATOM 838 O O . ARG A 1 108 ? 11.853 1.254 -21.611 1.00 87.12 108 ARG A O 1
ATOM 845 N N . ARG A 1 109 ? 10.667 -0.044 -20.214 1.00 85.81 109 ARG A N 1
ATOM 846 C CA . ARG A 1 109 ? 11.152 -1.322 -20.759 1.00 85.81 109 ARG A CA 1
ATOM 847 C C . ARG A 1 109 ? 10.629 -1.553 -22.167 1.00 85.81 109 ARG A C 1
ATOM 849 O O . ARG A 1 109 ? 11.412 -1.955 -23.014 1.00 85.81 109 ARG A O 1
ATOM 856 N N . GLU A 1 110 ? 9.356 -1.253 -22.396 1.00 87.31 110 GLU A N 1
ATOM 857 C CA . GLU A 1 110 ? 8.726 -1.345 -23.713 1.00 87.31 110 GLU A CA 1
ATOM 858 C C . GLU A 1 110 ? 9.382 -0.389 -24.719 1.00 87.31 110 GLU A C 1
ATOM 860 O O . GLU A 1 110 ? 9.782 -0.824 -25.791 1.00 87.31 110 GLU A O 1
ATOM 865 N N . ALA A 1 111 ? 9.613 0.874 -24.342 1.00 89.06 111 ALA A N 1
ATOM 866 C CA . ALA A 1 111 ? 10.303 1.840 -25.202 1.00 89.06 111 ALA A CA 1
ATOM 867 C C . ALA A 1 111 ? 11.738 1.404 -25.554 1.00 89.06 111 ALA A C 1
ATOM 869 O O . ALA A 1 111 ? 12.135 1.455 -26.711 1.00 89.06 111 ALA A O 1
ATOM 870 N N . VAL A 1 112 ? 12.508 0.915 -24.573 1.00 89.81 112 VAL A N 1
ATOM 871 C CA . VAL A 1 112 ? 13.867 0.400 -24.824 1.00 89.81 112 VAL A CA 1
ATOM 872 C C . VAL A 1 112 ? 13.840 -0.824 -25.743 1.00 89.81 112 VAL A C 1
ATOM 874 O O . VAL A 1 112 ? 14.747 -1.002 -26.551 1.00 89.81 112 VAL A O 1
ATOM 877 N N . GLU A 1 113 ? 12.829 -1.683 -25.623 1.00 87.69 113 GLU A N 1
ATOM 878 C CA . GLU A 1 113 ? 12.668 -2.833 -26.513 1.00 87.69 113 GLU A CA 1
ATOM 879 C C . GLU A 1 113 ? 12.372 -2.400 -27.957 1.00 87.69 113 GLU A C 1
ATOM 881 O O . GLU A 1 113 ? 12.941 -2.971 -28.889 1.00 87.69 113 GLU A O 1
ATOM 886 N N . ASP A 1 114 ? 11.530 -1.385 -28.143 1.00 88.19 114 ASP A N 1
ATOM 887 C CA . ASP A 1 114 ? 11.182 -0.841 -29.460 1.00 88.19 114 ASP A CA 1
ATOM 888 C C . ASP A 1 114 ? 12.374 -0.142 -30.141 1.00 88.19 114 ASP A C 1
ATOM 890 O O . ASP A 1 114 ? 12.685 -0.411 -31.307 1.00 88.19 114 ASP A O 1
ATOM 894 N N . ASP A 1 115 ? 13.128 0.662 -29.384 1.00 89.88 115 ASP A N 1
ATOM 895 C CA . ASP A 1 115 ? 14.365 1.299 -29.856 1.00 89.88 115 ASP A CA 1
ATOM 896 C C . ASP A 1 115 ? 15.390 0.247 -30.311 1.00 89.88 115 ASP A C 1
ATOM 898 O O . ASP A 1 115 ? 16.002 0.370 -31.375 1.00 89.88 115 ASP A O 1
ATOM 902 N N . ILE A 1 116 ? 15.559 -0.826 -29.528 1.00 88.00 116 ILE A N 1
ATOM 903 C CA . ILE A 1 116 ? 16.458 -1.931 -29.875 1.00 88.00 116 ILE A CA 1
ATOM 904 C C . ILE A 1 116 ? 16.016 -2.598 -31.184 1.00 88.00 116 ILE A C 1
ATOM 906 O O . ILE A 1 116 ? 16.857 -2.808 -32.060 1.00 88.00 116 ILE A O 1
ATOM 910 N N . LYS A 1 117 ? 14.722 -2.905 -31.349 1.00 85.19 117 LYS A N 1
ATOM 911 C CA . LYS A 1 117 ? 14.195 -3.511 -32.587 1.00 85.19 117 LYS A CA 1
ATOM 912 C C . LYS A 1 117 ? 14.438 -2.615 -33.801 1.00 85.19 117 LYS A C 1
ATOM 914 O O . LYS A 1 117 ? 14.845 -3.105 -34.855 1.00 85.19 117 LYS A O 1
ATOM 919 N N . THR A 1 118 ? 14.246 -1.310 -33.639 1.00 88.06 118 THR A N 1
ATOM 920 C CA . THR A 1 118 ? 14.475 -0.320 -34.698 1.00 88.06 118 THR A CA 1
ATOM 921 C C . THR A 1 118 ? 15.943 -0.288 -35.122 1.00 88.06 118 THR A C 1
ATOM 923 O O . THR A 1 118 ? 16.244 -0.444 -36.307 1.00 88.06 118 THR A O 1
ATOM 926 N N . LEU A 1 119 ? 16.870 -0.193 -34.161 1.00 88.25 119 LEU A N 1
ATOM 927 C CA . LEU A 1 119 ? 18.312 -0.213 -34.438 1.00 88.25 119 LEU A CA 1
ATOM 928 C C . LEU A 1 119 ? 18.746 -1.499 -35.149 1.00 88.25 119 LEU A C 1
ATOM 930 O O . LEU A 1 119 ? 19.574 -1.463 -36.058 1.00 88.25 119 LEU A O 1
ATOM 934 N N . GLN A 1 120 ? 18.179 -2.645 -34.774 1.00 82.06 120 GLN A N 1
ATOM 935 C CA . GLN A 1 120 ? 18.474 -3.906 -35.451 1.00 82.06 120 GLN A CA 1
ATOM 936 C C . GLN A 1 120 ? 18.012 -3.913 -36.909 1.00 82.06 120 GLN A C 1
ATOM 938 O O . GLN A 1 120 ? 18.758 -4.368 -37.777 1.00 82.06 120 GLN A O 1
ATOM 943 N N . HIS A 1 121 ? 16.815 -3.393 -37.187 1.00 83.12 121 HIS A N 1
ATOM 944 C CA . HIS A 1 121 ? 16.299 -3.296 -38.550 1.00 83.12 121 HIS A CA 1
ATOM 945 C C . HIS A 1 121 ? 17.159 -2.362 -39.415 1.00 83.12 121 HIS A C 1
ATOM 947 O O . HIS A 1 121 ? 17.449 -2.674 -40.571 1.00 83.12 121 HIS A O 1
ATOM 953 N N . GLU A 1 122 ? 17.627 -1.242 -38.859 1.00 84.81 122 GLU A N 1
ATOM 954 C CA . GLU A 1 122 ? 18.561 -0.347 -39.551 1.00 84.81 122 GLU A CA 1
ATOM 955 C C . GLU A 1 122 ? 19.901 -1.026 -39.848 1.00 84.81 122 GLU A C 1
ATOM 957 O O . GLU A 1 122 ? 20.408 -0.911 -40.965 1.00 84.81 122 GLU A O 1
ATOM 962 N N . ILE A 1 123 ? 20.454 -1.784 -38.894 1.00 84.81 123 ILE A N 1
ATOM 963 C CA . ILE A 1 123 ? 21.684 -2.563 -39.104 1.00 84.81 123 ILE A CA 1
ATOM 964 C C . ILE A 1 123 ? 21.484 -3.603 -40.212 1.00 84.81 123 ILE A C 1
ATOM 966 O O . ILE A 1 123 ? 22.351 -3.752 -41.074 1.00 84.81 123 ILE A O 1
ATOM 970 N N . GLU A 1 124 ? 20.351 -4.307 -40.233 1.00 80.06 124 GLU A N 1
ATOM 971 C CA . GLU A 1 124 ? 20.049 -5.293 -41.275 1.00 80.06 124 GLU A CA 1
ATOM 972 C C . GLU A 1 124 ? 19.876 -4.635 -42.652 1.00 80.06 124 GLU A C 1
ATOM 974 O O . GLU A 1 124 ? 20.423 -5.114 -43.651 1.00 80.06 124 GLU A O 1
ATOM 979 N N . TYR A 1 125 ? 19.193 -3.491 -42.709 1.00 81.75 125 TYR A N 1
ATOM 980 C CA . TYR A 1 125 ? 19.058 -2.687 -43.921 1.00 81.75 125 TYR A CA 1
ATOM 981 C C . TYR A 1 125 ? 20.417 -2.203 -44.444 1.00 81.75 125 TYR A C 1
ATOM 983 O O . TYR A 1 125 ? 20.706 -2.333 -45.639 1.00 81.75 125 TYR A O 1
ATOM 991 N N . LEU A 1 126 ? 21.273 -1.688 -43.557 1.00 82.88 126 LEU A N 1
ATOM 992 C CA . LEU A 1 126 ? 22.631 -1.268 -43.896 1.00 82.88 126 LEU A CA 1
ATOM 993 C C . LEU A 1 126 ? 23.462 -2.454 -44.380 1.00 82.88 126 LEU A C 1
ATOM 995 O O . LEU A 1 126 ? 24.091 -2.348 -45.427 1.00 82.88 126 LEU A O 1
ATOM 999 N N . LYS A 1 127 ? 23.412 -3.604 -43.698 1.00 80.88 127 LYS A N 1
ATOM 1000 C CA . LYS A 1 127 ? 24.097 -4.834 -44.125 1.00 80.88 127 LYS A CA 1
ATOM 1001 C C . LYS A 1 127 ? 23.661 -5.258 -45.528 1.00 80.88 127 LYS A C 1
ATOM 1003 O O . LYS A 1 127 ? 24.510 -5.591 -46.354 1.00 80.88 127 LYS A O 1
ATOM 1008 N N . LYS A 1 128 ? 22.358 -5.196 -45.825 1.00 78.94 128 LYS A N 1
ATOM 1009 C CA . LYS A 1 128 ? 21.812 -5.497 -47.156 1.00 78.94 128 LYS A CA 1
ATOM 1010 C C . LYS A 1 128 ? 22.322 -4.519 -48.218 1.00 78.94 128 LYS A C 1
ATOM 1012 O O . LYS A 1 128 ? 22.737 -4.960 -49.286 1.00 78.94 128 LYS A O 1
ATOM 1017 N N . LYS A 1 129 ? 22.350 -3.218 -47.914 1.00 82.19 129 LYS A N 1
ATOM 1018 C CA . LYS A 1 129 ? 22.939 -2.203 -48.802 1.00 82.19 129 LYS A CA 1
ATOM 1019 C C . LYS A 1 129 ? 24.442 -2.399 -48.997 1.00 82.19 129 LYS A C 1
ATOM 1021 O O . LYS A 1 129 ? 24.921 -2.297 -50.115 1.00 82.19 129 LYS A O 1
ATOM 1026 N N . LEU A 1 130 ? 25.202 -2.709 -47.951 1.00 78.06 130 LEU A N 1
ATOM 1027 C CA . LEU A 1 130 ? 26.643 -2.960 -48.071 1.00 78.06 130 LEU A CA 1
ATOM 1028 C C . LEU A 1 130 ? 26.936 -4.194 -48.937 1.00 78.06 130 LEU A C 1
ATOM 1030 O O . LEU A 1 130 ? 27.876 -4.167 -49.732 1.00 78.06 130 LEU A O 1
ATOM 1034 N N . ALA A 1 131 ? 26.113 -5.242 -48.825 1.00 73.50 131 ALA A N 1
ATOM 1035 C CA . ALA A 1 131 ? 26.203 -6.420 -49.685 1.00 73.50 131 ALA A CA 1
ATOM 1036 C C . ALA A 1 131 ? 25.958 -6.077 -51.167 1.00 73.50 131 ALA A C 1
ATOM 1038 O O . ALA A 1 131 ? 26.632 -6.619 -52.039 1.00 73.50 131 ALA A O 1
ATOM 1039 N N . GLU A 1 132 ? 25.053 -5.137 -51.454 1.00 77.69 132 GLU A N 1
ATOM 1040 C CA . GLU A 1 132 ? 24.810 -4.620 -52.808 1.00 77.69 132 GLU A CA 1
ATOM 1041 C C . GLU A 1 132 ? 26.065 -3.941 -53.397 1.00 77.69 132 GLU A C 1
ATOM 1043 O O . GLU A 1 132 ? 26.414 -4.171 -54.556 1.00 77.69 132 GLU A O 1
ATOM 1048 N N . TYR A 1 133 ? 26.817 -3.199 -52.577 1.00 75.31 133 TYR A N 1
ATOM 1049 C CA . TYR A 1 133 ? 28.059 -2.520 -52.978 1.00 75.31 133 TYR A CA 1
ATOM 1050 C C . TYR A 1 133 ? 29.319 -3.414 -52.989 1.00 75.31 133 TYR A C 1
ATOM 1052 O O . TYR A 1 133 ? 30.415 -2.898 -53.202 1.00 75.31 133 TYR A O 1
ATOM 1060 N N . HIS A 1 134 ? 29.197 -4.736 -52.790 1.00 61.91 134 HIS A N 1
ATOM 1061 C CA . HIS A 1 134 ? 30.323 -5.692 -52.781 1.00 61.91 134 HIS A CA 1
ATOM 1062 C C . HIS A 1 134 ? 31.488 -5.297 -51.848 1.00 61.91 134 HIS A C 1
ATOM 1064 O O . HIS A 1 134 ? 32.653 -5.625 -52.095 1.00 61.91 134 HIS A O 1
ATOM 1070 N N . VAL A 1 135 ? 31.190 -4.599 -50.751 1.00 67.31 135 VAL A N 1
ATOM 1071 C CA . VAL A 1 135 ? 32.196 -4.248 -49.746 1.00 67.31 135 VAL A CA 1
ATOM 1072 C C . VAL A 1 135 ? 32.527 -5.503 -48.931 1.00 67.31 135 VAL A C 1
ATOM 1074 O O . VAL A 1 135 ? 31.629 -6.183 -48.436 1.00 67.31 135 VAL A O 1
ATOM 1077 N N . ARG A 1 136 ? 33.820 -5.832 -48.799 1.00 57.12 136 ARG A N 1
ATOM 1078 C CA . ARG A 1 136 ? 34.298 -6.891 -47.893 1.00 57.12 136 ARG A CA 1
ATOM 1079 C C . ARG A 1 136 ? 33.941 -6.474 -46.462 1.00 57.12 136 ARG A C 1
ATOM 1081 O O . ARG A 1 136 ? 34.457 -5.472 -45.979 1.00 57.12 136 ARG A O 1
ATOM 1088 N N . LEU A 1 137 ? 33.032 -7.200 -45.817 1.00 60.41 137 LEU A N 1
ATOM 1089 C CA . LEU A 1 137 ? 32.752 -7.039 -44.393 1.00 60.41 137 LEU A CA 1
ATOM 1090 C C . LEU A 1 137 ? 33.741 -7.912 -43.622 1.00 60.41 137 LEU A C 1
ATOM 1092 O O . LEU A 1 137 ? 33.720 -9.129 -43.784 1.00 60.41 137 LEU A O 1
ATOM 1096 N N . ASP A 1 138 ? 34.599 -7.295 -42.813 1.00 62.12 138 ASP A N 1
ATOM 1097 C CA . ASP A 1 138 ? 35.339 -8.019 -41.782 1.00 62.12 138 ASP A CA 1
ATOM 1098 C C . ASP A 1 138 ? 34.327 -8.524 -40.739 1.00 62.12 138 ASP A C 1
ATOM 1100 O O . ASP A 1 138 ? 33.420 -7.786 -40.340 1.00 62.12 138 ASP A O 1
ATOM 1104 N N . ASP A 1 139 ? 34.437 -9.793 -40.339 1.00 61.22 139 ASP A N 1
ATOM 1105 C CA . ASP A 1 139 ? 33.479 -10.459 -39.451 1.00 61.22 139 ASP A CA 1
ATOM 1106 C C . ASP A 1 139 ? 33.410 -9.759 -38.080 1.00 61.22 139 ASP A C 1
ATOM 1108 O O . ASP A 1 139 ? 34.225 -9.995 -37.186 1.00 61.22 139 ASP A O 1
ATOM 1112 N N . TYR A 1 140 ? 32.423 -8.876 -37.894 1.00 64.88 140 TYR A N 1
ATOM 1113 C CA . TYR A 1 140 ? 32.167 -8.242 -36.603 1.00 64.88 140 TYR A CA 1
ATOM 1114 C C . TYR A 1 140 ? 31.499 -9.242 -35.653 1.00 64.88 140 TYR A C 1
ATOM 1116 O O . TYR A 1 140 ? 30.312 -9.547 -35.782 1.00 64.88 140 TYR A O 1
ATOM 1124 N N . VAL A 1 141 ? 32.261 -9.724 -34.671 1.00 61.66 141 VAL A N 1
ATOM 1125 C CA . VAL A 1 141 ? 31.759 -10.551 -33.569 1.00 61.66 141 VAL A CA 1
ATOM 1126 C C . VAL A 1 141 ? 31.593 -9.664 -32.330 1.00 61.66 141 VAL A C 1
ATOM 1128 O O . VAL A 1 141 ? 32.558 -9.006 -31.927 1.00 61.66 141 VAL A O 1
ATOM 1131 N N . PRO A 1 142 ? 30.401 -9.618 -31.703 1.00 65.56 142 PRO A N 1
ATOM 1132 C CA . PRO A 1 142 ? 30.205 -8.888 -30.456 1.00 65.56 142 PRO A CA 1
ATOM 1133 C C . PRO A 1 142 ? 31.209 -9.358 -29.386 1.00 65.56 142 PRO A C 1
ATOM 1135 O O . PRO A 1 142 ? 31.385 -10.568 -29.222 1.00 65.56 142 PRO A O 1
ATOM 1138 N N . PRO A 1 143 ? 31.859 -8.452 -28.632 1.00 70.81 143 PRO A N 1
ATOM 1139 C CA . P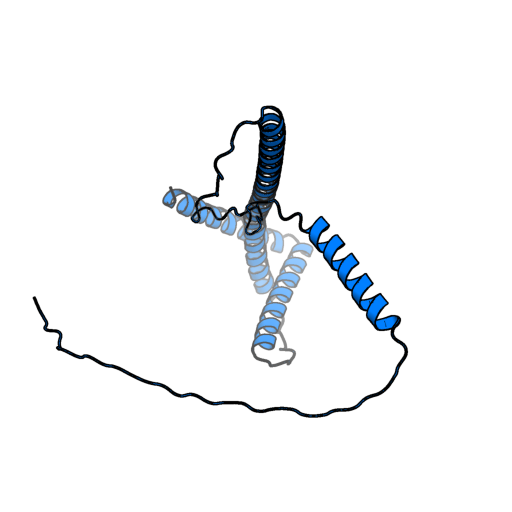RO A 1 143 ? 32.777 -8.838 -27.562 1.00 70.81 143 PRO A CA 1
ATOM 1140 C C . PRO A 1 143 ? 32.092 -9.747 -26.530 1.00 70.81 143 PRO A C 1
ATOM 1142 O O . PRO A 1 143 ? 30.971 -9.464 -26.104 1.00 70.81 143 PRO A O 1
ATOM 1145 N N . ALA A 1 144 ? 32.780 -10.807 -26.090 1.00 64.69 144 ALA A N 1
ATOM 1146 C CA . ALA A 1 144 ? 32.239 -11.851 -25.205 1.00 64.69 144 ALA A CA 1
ATOM 1147 C C . ALA A 1 144 ? 31.715 -11.342 -23.840 1.00 64.69 144 ALA A C 1
ATOM 1149 O O . ALA A 1 144 ? 30.974 -12.047 -23.151 1.00 64.69 144 ALA A O 1
ATOM 1150 N N . ASP A 1 145 ? 32.057 -10.107 -23.466 1.00 70.25 145 ASP A N 1
ATOM 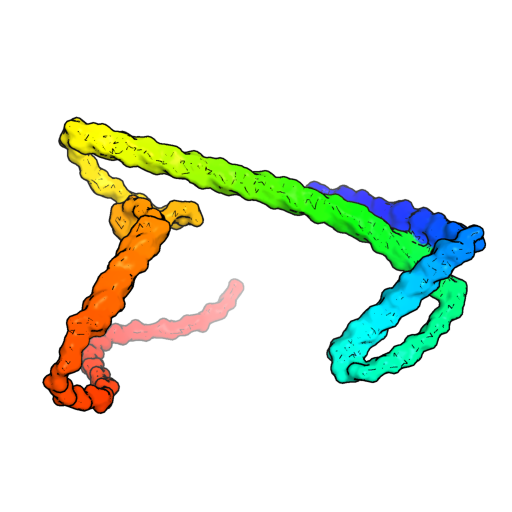1151 C CA . ASP A 1 145 ? 31.640 -9.462 -22.220 1.00 70.25 145 ASP A CA 1
ATOM 1152 C C . ASP A 1 145 ? 30.252 -8.795 -22.306 1.00 70.25 145 ASP A C 1
ATOM 1154 O O . ASP A 1 145 ? 29.670 -8.427 -21.279 1.00 70.25 145 ASP A O 1
ATOM 1158 N N . MET A 1 146 ? 29.667 -8.663 -23.505 1.00 63.94 146 MET A N 1
ATOM 1159 C CA . MET A 1 146 ? 28.299 -8.162 -23.669 1.00 63.94 146 MET A CA 1
ATOM 1160 C C . MET A 1 146 ? 27.277 -9.296 -23.543 1.00 63.94 146 MET A C 1
ATOM 1162 O O . MET A 1 146 ? 27.095 -10.107 -24.445 1.00 63.94 146 MET A O 1
ATOM 1166 N N . LYS A 1 147 ? 26.539 -9.309 -22.429 1.00 64.69 147 LYS A N 1
ATOM 1167 C CA . LYS A 1 147 ? 25.366 -10.175 -22.226 1.00 64.69 147 LYS A CA 1
ATOM 1168 C C . LYS A 1 147 ? 24.095 -9.339 -22.359 1.00 64.69 147 LYS A C 1
ATOM 1170 O O . LYS A 1 147 ? 23.620 -8.803 -21.352 1.00 64.69 147 LYS A O 1
ATOM 1175 N N . PRO A 1 148 ? 23.553 -9.157 -23.574 1.00 65.94 148 PRO A N 1
ATOM 1176 C CA . PRO A 1 148 ? 22.360 -8.350 -23.737 1.00 65.94 148 PRO A CA 1
ATOM 1177 C C . PRO A 1 148 ? 21.186 -9.000 -22.999 1.00 65.94 148 PRO A C 1
ATOM 1179 O O . PRO A 1 148 ? 20.874 -10.173 -23.171 1.00 65.94 148 PRO A O 1
ATOM 1182 N N . LYS A 1 149 ? 20.527 -8.221 -22.141 1.00 68.75 149 LYS A N 1
ATOM 1183 C CA . LYS A 1 149 ? 19.428 -8.710 -21.294 1.00 68.75 149 LYS A CA 1
ATOM 1184 C C . LYS A 1 149 ? 18.118 -8.920 -22.068 1.00 68.75 149 LYS A C 1
ATOM 1186 O O . LYS A 1 149 ? 17.239 -9.625 -21.586 1.00 68.75 149 LYS A O 1
ATOM 1191 N N . VAL A 1 150 ? 17.995 -8.286 -23.235 1.00 64.56 150 VAL A N 1
ATOM 1192 C CA . VAL A 1 150 ? 16.772 -8.237 -24.057 1.00 64.56 150 VAL A CA 1
ATOM 1193 C C . VAL A 1 150 ? 16.952 -8.979 -25.389 1.00 64.56 150 VAL A C 1
ATOM 1195 O O . VAL A 1 150 ? 16.004 -9.561 -25.900 1.00 64.56 150 VAL A O 1
ATOM 1198 N N . LEU A 1 151 ? 18.176 -9.030 -25.920 1.00 64.25 151 LEU A N 1
ATOM 1199 C CA . LEU A 1 151 ? 18.488 -9.654 -27.207 1.00 64.25 151 LEU A CA 1
ATOM 1200 C C . LEU A 1 151 ? 18.971 -11.088 -26.997 1.00 64.25 151 LEU A C 1
ATOM 1202 O O . LEU A 1 151 ? 19.943 -11.315 -26.281 1.00 64.25 151 LEU A O 1
ATOM 1206 N N . LYS A 1 152 ? 18.320 -12.061 -27.634 1.00 60.91 152 LYS A N 1
ATOM 1207 C CA . LYS A 1 152 ? 18.784 -13.453 -27.665 1.00 60.91 152 LYS A CA 1
ATOM 1208 C C . LYS A 1 152 ? 19.450 -13.707 -29.013 1.00 60.91 152 LYS A C 1
ATOM 1210 O O . LYS A 1 152 ? 18.783 -13.718 -30.044 1.00 60.91 152 LYS A O 1
ATOM 1215 N N . LEU A 1 153 ? 20.768 -13.854 -28.982 1.00 59.47 153 LEU A N 1
ATOM 1216 C CA . LEU A 1 153 ? 21.612 -14.099 -30.149 1.00 59.47 153 LEU A CA 1
ATOM 1217 C C . LEU A 1 153 ? 21.993 -15.584 -30.180 1.00 59.47 153 LEU A C 1
ATOM 1219 O O . LEU A 1 153 ? 22.237 -16.173 -29.123 1.00 59.47 153 LEU A O 1
ATOM 1223 N N . ASP A 1 154 ? 22.021 -16.195 -31.364 1.00 56.81 154 ASP A N 1
ATOM 1224 C CA . ASP A 1 154 ? 22.595 -17.532 -31.537 1.00 56.81 154 ASP A CA 1
ATOM 1225 C C . ASP A 1 154 ? 24.132 -17.477 -31.562 1.00 56.81 154 ASP A C 1
ATOM 1227 O O . ASP A 1 154 ? 24.736 -16.406 -31.518 1.00 56.81 154 ASP A O 1
ATOM 1231 N N . GLN A 1 155 ? 24.789 -18.641 -31.619 1.00 55.06 155 GLN A N 1
ATOM 1232 C CA . GLN A 1 155 ? 26.259 -18.730 -31.645 1.00 55.06 155 GLN A CA 1
ATOM 1233 C C . GLN A 1 155 ? 26.903 -18.054 -32.874 1.00 55.06 155 GLN A C 1
ATOM 1235 O O . GLN A 1 155 ? 28.120 -17.909 -32.908 1.00 55.06 155 GLN A O 1
ATOM 1240 N N . HIS A 1 156 ? 26.103 -17.620 -33.856 1.00 54.94 156 HIS A N 1
ATOM 1241 C CA . HIS A 1 156 ? 26.539 -16.916 -35.062 1.00 54.94 156 HIS A CA 1
ATOM 1242 C C . HIS A 1 156 ? 26.148 -15.426 -35.044 1.00 54.94 156 HIS A C 1
ATOM 1244 O O . HIS A 1 156 ? 26.328 -14.735 -36.045 1.00 54.94 156 HIS A O 1
ATOM 1250 N N . GLY A 1 157 ? 25.615 -14.915 -33.926 1.00 58.31 157 GLY A N 1
ATOM 1251 C CA . GLY A 1 157 ? 25.227 -13.511 -33.783 1.00 58.31 157 GLY A CA 1
ATOM 1252 C C . GLY A 1 157 ? 23.932 -13.132 -34.510 1.00 58.31 157 GLY A C 1
ATOM 1253 O O . GLY A 1 157 ? 23.655 -11.942 -34.660 1.00 58.31 157 GLY A O 1
ATOM 1254 N N . ASN A 1 158 ? 23.126 -14.104 -34.947 1.00 62.22 158 ASN A N 1
ATOM 1255 C CA . ASN A 1 158 ? 21.830 -13.846 -35.574 1.00 62.22 158 ASN A CA 1
ATOM 1256 C C . ASN A 1 158 ? 20.703 -13.790 -34.530 1.00 62.22 158 ASN A C 1
ATOM 1258 O O . ASN A 1 158 ? 20.786 -14.401 -33.460 1.00 62.22 158 ASN A O 1
ATOM 1262 N N . MET A 1 159 ? 19.624 -13.063 -34.848 1.00 53.16 159 MET A N 1
ATOM 1263 C CA . MET A 1 159 ? 18.434 -12.999 -33.994 1.00 53.16 159 MET A CA 1
ATOM 1264 C C . MET A 1 159 ? 17.768 -14.372 -33.860 1.00 53.16 159 MET A C 1
ATOM 1266 O O . MET A 1 159 ? 17.325 -14.964 -34.847 1.00 53.16 159 MET A O 1
ATOM 1270 N N . ILE A 1 160 ? 17.627 -14.841 -32.618 1.00 58.75 160 ILE A N 1
ATOM 1271 C CA . ILE A 1 160 ? 16.790 -15.991 -32.281 1.00 58.75 160 ILE A CA 1
ATOM 1272 C C . ILE A 1 160 ? 15.347 -15.504 -32.177 1.00 58.75 160 ILE A C 1
ATOM 1274 O O . ILE A 1 160 ? 14.882 -15.099 -31.110 1.00 58.75 160 ILE A O 1
ATOM 1278 N N . ASP A 1 161 ? 14.624 -15.552 -33.290 1.00 65.50 161 ASP A N 1
ATOM 1279 C CA . ASP A 1 161 ? 13.175 -15.384 -33.275 1.00 65.50 161 ASP A CA 1
ATOM 1280 C C . ASP A 1 161 ? 12.540 -16.653 -32.683 1.00 65.50 161 ASP A C 1
ATOM 1282 O O . ASP A 1 161 ? 12.366 -17.671 -33.360 1.00 65.50 161 ASP A O 1
ATOM 1286 N N . ILE A 1 162 ? 12.284 -16.621 -31.370 1.00 61.56 162 ILE A N 1
ATOM 1287 C CA . ILE A 1 162 ? 11.812 -17.780 -30.599 1.00 61.56 162 ILE A CA 1
ATOM 1288 C C . ILE A 1 162 ? 10.505 -18.325 -31.173 1.00 61.56 162 ILE A C 1
ATOM 1290 O O . ILE A 1 162 ? 10.332 -19.539 -31.185 1.00 61.56 162 ILE A O 1
ATOM 1294 N N . HIS A 1 163 ? 9.608 -17.471 -31.676 1.00 58.88 163 HIS A N 1
ATOM 1295 C CA . HIS A 1 163 ? 8.350 -17.934 -32.263 1.00 58.88 163 HIS A CA 1
ATOM 1296 C C . HIS A 1 163 ? 8.593 -18.694 -33.561 1.00 58.88 163 HIS A C 1
ATOM 1298 O O . HIS A 1 163 ? 8.151 -19.831 -33.693 1.00 58.88 163 HIS A O 1
ATOM 1304 N N . LYS A 1 164 ? 9.419 -18.148 -34.455 1.00 66.06 164 LYS A N 1
ATOM 1305 C CA . LYS A 1 164 ? 9.771 -18.818 -35.711 1.00 66.06 164 LYS A CA 1
ATOM 1306 C C . LYS A 1 164 ? 10.533 -20.128 -35.487 1.00 66.06 164 LYS A C 1
ATOM 1308 O O . LYS A 1 164 ? 10.322 -21.098 -36.215 1.00 66.06 164 LYS A O 1
ATOM 1313 N N . GLN A 1 165 ? 11.413 -20.174 -34.485 1.00 65.44 165 GLN A N 1
ATOM 1314 C CA . GLN A 1 165 ? 12.111 -21.404 -34.109 1.00 65.44 165 GLN A CA 1
ATOM 1315 C C . GLN A 1 165 ? 11.176 -22.429 -33.471 1.00 65.44 165 GLN A C 1
ATOM 1317 O O . GLN A 1 165 ? 11.297 -23.608 -33.791 1.00 65.44 165 GLN A O 1
ATOM 1322 N N . MET A 1 166 ? 10.244 -21.998 -32.618 1.00 64.31 166 MET A N 1
ATOM 1323 C CA . MET A 1 166 ? 9.251 -22.876 -32.000 1.00 64.31 166 MET A CA 1
ATOM 1324 C C . MET A 1 166 ? 8.302 -23.456 -33.052 1.00 64.31 166 MET A C 1
ATOM 1326 O O . MET A 1 166 ? 8.058 -24.657 -33.045 1.00 64.31 166 MET A O 1
ATOM 1330 N N . ASP A 1 167 ? 7.856 -22.653 -34.018 1.00 76.06 167 ASP A N 1
ATOM 1331 C CA . ASP A 1 167 ? 7.011 -23.108 -35.127 1.00 76.06 167 ASP A CA 1
ATOM 1332 C C . ASP A 1 167 ? 7.761 -24.083 -36.045 1.00 76.06 167 ASP A C 1
ATOM 1334 O O . ASP A 1 167 ? 7.233 -25.132 -36.419 1.00 76.06 167 ASP A O 1
ATOM 1338 N N . ALA A 1 168 ? 9.028 -23.795 -36.360 1.00 75.00 168 ALA A N 1
ATOM 1339 C CA . ALA A 1 168 ? 9.875 -24.698 -37.136 1.00 75.00 168 ALA A CA 1
ATOM 1340 C C . ALA A 1 168 ? 10.188 -26.007 -36.386 1.00 75.00 168 ALA A C 1
ATOM 1342 O O . ALA A 1 168 ? 10.290 -27.065 -37.013 1.00 75.00 168 ALA A O 1
ATOM 1343 N N . LEU A 1 169 ? 10.338 -25.953 -35.058 1.00 78.38 169 LEU A N 1
ATOM 1344 C CA . LEU A 1 169 ? 10.546 -27.121 -34.202 1.00 78.38 169 LEU A CA 1
ATOM 1345 C C . LEU A 1 169 ? 9.270 -27.965 -34.109 1.00 78.38 169 LEU A C 1
ATOM 1347 O O . LEU A 1 169 ? 9.343 -29.179 -34.283 1.00 78.38 169 LEU A O 1
ATOM 1351 N N . ASN A 1 170 ? 8.113 -27.326 -33.927 1.00 79.25 170 ASN A N 1
ATOM 1352 C CA . ASN A 1 170 ? 6.804 -27.977 -33.907 1.00 79.25 170 ASN A CA 1
ATOM 1353 C C . ASN A 1 170 ? 6.522 -28.670 -35.245 1.00 79.25 170 ASN A C 1
ATOM 1355 O O . ASN A 1 170 ? 6.174 -29.848 -35.265 1.00 79.25 170 ASN A O 1
ATOM 1359 N N . ALA A 1 171 ? 6.787 -28.002 -36.372 1.00 80.56 171 ALA A N 1
ATOM 1360 C CA . ALA A 1 171 ? 6.644 -28.597 -37.700 1.00 80.56 171 ALA A CA 1
ATOM 1361 C C . ALA A 1 171 ? 7.622 -29.764 -37.947 1.00 80.56 171 ALA A C 1
ATOM 1363 O O . ALA A 1 171 ? 7.302 -30.706 -38.675 1.00 80.56 171 ALA A O 1
ATOM 1364 N N . ARG A 1 172 ? 8.829 -29.726 -37.361 1.00 82.06 172 ARG A N 1
ATOM 1365 C CA . ARG A 1 172 ? 9.783 -30.851 -37.398 1.00 82.06 172 ARG A CA 1
ATOM 1366 C C . ARG A 1 172 ? 9.330 -32.016 -36.518 1.00 82.06 172 ARG A C 1
ATOM 1368 O O . ARG A 1 172 ? 9.447 -33.154 -36.960 1.00 82.06 172 ARG A O 1
ATOM 1375 N N . MET A 1 173 ? 8.799 -31.745 -35.326 1.00 77.12 173 MET A N 1
ATOM 1376 C CA . MET A 1 173 ? 8.232 -32.765 -34.439 1.00 77.12 173 MET A CA 1
ATOM 1377 C C . MET A 1 173 ? 7.021 -33.449 -35.074 1.00 77.12 173 MET A C 1
ATOM 1379 O O . MET A 1 173 ? 6.965 -34.672 -35.080 1.00 77.12 173 MET A O 1
ATOM 1383 N N . GLU A 1 174 ? 6.119 -32.694 -35.702 1.00 81.31 174 GLU A N 1
ATOM 1384 C CA . GLU A 1 174 ? 4.953 -33.247 -36.402 1.00 81.31 174 GLU A CA 1
ATOM 1385 C C . GLU A 1 174 ? 5.358 -34.141 -37.590 1.00 81.31 174 GLU A C 1
ATOM 1387 O O . GLU A 1 174 ? 4.734 -35.168 -37.855 1.00 81.31 174 GLU A O 1
ATOM 1392 N N . LYS A 1 175 ? 6.443 -33.795 -38.298 1.00 81.00 175 LYS A N 1
ATOM 1393 C CA . LYS A 1 175 ? 7.016 -34.654 -39.349 1.00 81.00 175 LYS A CA 1
ATOM 1394 C C . LYS A 1 175 ? 7.634 -35.932 -38.788 1.00 81.00 175 LYS A C 1
ATOM 1396 O O . LYS A 1 175 ? 7.508 -36.973 -39.424 1.00 81.00 175 LYS A O 1
ATOM 1401 N N . LEU A 1 176 ? 8.289 -35.854 -37.630 1.00 78.81 176 LEU A N 1
ATOM 1402 C CA . LEU A 1 176 ? 8.855 -37.021 -36.954 1.00 78.81 176 LEU A CA 1
ATOM 1403 C C . LEU A 1 176 ? 7.747 -37.972 -36.479 1.00 78.81 176 LEU A C 1
ATOM 1405 O O . LEU A 1 176 ? 7.849 -39.173 -36.695 1.00 78.81 176 LEU A O 1
ATOM 1409 N N . ASP A 1 177 ? 6.674 -37.424 -35.909 1.00 76.19 177 ASP A N 1
ATOM 1410 C CA . ASP A 1 177 ? 5.512 -38.175 -35.420 1.00 76.19 177 ASP A CA 1
ATOM 1411 C C . ASP A 1 177 ? 4.736 -38.838 -36.573 1.00 76.19 177 ASP A C 1
ATOM 1413 O O . ASP A 1 177 ? 4.367 -40.012 -36.517 1.00 76.19 177 ASP A O 1
ATOM 1417 N N . ARG A 1 178 ? 4.596 -38.131 -37.704 1.00 72.81 178 ARG A N 1
ATOM 1418 C CA . ARG A 1 178 ? 4.013 -38.675 -38.941 1.00 72.81 178 ARG A CA 1
ATOM 1419 C C . ARG A 1 178 ? 4.873 -39.769 -39.577 1.00 72.81 178 ARG A C 1
ATOM 1421 O O . ARG A 1 178 ? 4.316 -40.714 -40.123 1.00 72.81 178 ARG A O 1
ATOM 1428 N N . ALA A 1 179 ? 6.199 -39.660 -39.497 1.00 69.25 179 ALA A N 1
ATOM 1429 C CA . ALA A 1 179 ? 7.111 -40.712 -39.948 1.00 69.25 179 ALA A CA 1
ATOM 1430 C C . ALA A 1 179 ? 7.056 -41.941 -39.023 1.00 69.25 179 ALA A C 1
ATOM 1432 O O . ALA A 1 179 ? 7.076 -43.065 -39.507 1.00 69.25 179 ALA A O 1
ATOM 1433 N N . HIS A 1 180 ? 6.897 -41.734 -37.712 1.00 61.56 180 HIS A N 1
ATOM 1434 C CA . HIS A 1 180 ? 6.706 -42.813 -36.736 1.00 61.56 180 HIS A CA 1
ATOM 1435 C C . HIS A 1 180 ? 5.345 -43.516 -36.879 1.00 61.56 180 HIS A C 1
ATOM 1437 O O . HIS A 1 180 ? 5.223 -44.697 -36.575 1.00 61.56 180 HIS A O 1
ATOM 1443 N N . SER A 1 181 ? 4.332 -42.805 -37.382 1.00 60.03 181 SER A N 1
ATOM 1444 C CA . SER A 1 181 ? 2.980 -43.331 -37.627 1.00 60.03 181 SER A CA 1
ATOM 1445 C C . SER A 1 181 ? 2.816 -44.045 -38.979 1.00 60.03 181 SER A C 1
ATOM 1447 O O . SER A 1 181 ? 1.774 -44.652 -39.218 1.00 60.03 181 SER A O 1
ATOM 1449 N N . ALA A 1 182 ? 3.795 -43.934 -39.887 1.00 55.97 182 ALA A N 1
ATOM 1450 C CA . ALA A 1 182 ? 3.719 -44.442 -41.262 1.00 55.97 182 ALA A CA 1
ATOM 1451 C C . ALA A 1 182 ? 4.589 -45.686 -41.528 1.00 55.97 182 ALA A C 1
ATOM 1453 O O . ALA A 1 182 ? 4.566 -46.207 -42.641 1.00 55.97 182 ALA A O 1
ATOM 1454 N N . GLU A 1 183 ? 5.329 -46.179 -40.534 1.00 43.53 183 GLU A N 1
ATOM 1455 C CA . GLU A 1 183 ? 6.084 -47.433 -40.639 1.00 43.53 183 GLU A CA 1
ATOM 1456 C C . GLU A 1 183 ? 5.161 -48.625 -40.311 1.00 43.53 183 GLU A C 1
ATOM 1458 O O . GLU A 1 183 ? 4.683 -48.734 -39.176 1.00 43.53 183 GLU A O 1
ATOM 1463 N N . PRO A 1 184 ? 4.872 -49.534 -41.266 1.00 40.25 184 PRO A N 1
ATOM 1464 C CA . PRO A 1 184 ? 4.252 -50.805 -40.941 1.00 40.25 184 PRO A CA 1
ATOM 1465 C C . PRO A 1 184 ? 5.270 -51.674 -40.199 1.00 40.25 184 PRO A C 1
ATOM 1467 O O . PRO A 1 184 ? 6.438 -51.764 -40.567 1.00 40.25 184 PRO A O 1
ATOM 1470 N N . SER A 1 185 ? 4.788 -52.324 -39.146 1.00 42.44 185 SER A N 1
ATOM 1471 C CA . SER A 1 185 ? 5.483 -53.364 -38.400 1.00 42.44 185 SER A CA 1
ATOM 1472 C C . SER A 1 185 ? 6.131 -54.393 -39.328 1.00 42.44 185 SER A C 1
ATOM 1474 O O . SER A 1 185 ? 5.409 -55.127 -39.999 1.00 42.44 185 SER A O 1
ATOM 1476 N N . ASP A 1 186 ? 7.455 -54.523 -39.278 1.00 31.95 186 ASP A N 1
ATOM 1477 C CA . ASP A 1 186 ? 8.095 -55.805 -39.541 1.00 31.95 186 ASP A CA 1
ATOM 1478 C C . ASP A 1 186 ? 9.317 -56.028 -38.646 1.00 31.95 186 ASP A C 1
ATOM 1480 O O . ASP A 1 186 ? 10.074 -55.132 -38.276 1.00 31.95 186 ASP A O 1
ATOM 1484 N N . SER A 1 187 ? 9.414 -57.276 -38.220 1.00 33.69 187 SER A N 1
ATOM 1485 C CA . SER A 1 187 ? 10.244 -57.797 -37.147 1.00 33.69 187 SER A CA 1
ATOM 1486 C C . SER A 1 187 ? 11.751 -57.639 -37.367 1.00 33.69 187 SER A C 1
ATOM 1488 O O . SER A 1 187 ? 12.267 -57.980 -38.427 1.00 33.69 187 SER A O 1
ATOM 1490 N N . SER A 1 188 ? 12.498 -57.363 -36.299 1.00 32.19 188 SER A N 1
ATOM 1491 C CA . SER A 1 188 ? 13.464 -58.346 -35.780 1.00 32.19 188 SER A CA 1
ATOM 1492 C C . SER A 1 188 ? 14.014 -57.925 -34.421 1.00 32.19 188 SER A C 1
ATOM 1494 O O . SER A 1 188 ? 14.384 -56.783 -34.166 1.00 32.19 188 SER A O 1
ATOM 1496 N N . ALA A 1 189 ? 14.005 -58.901 -33.524 1.00 35.12 189 ALA A N 1
ATOM 1497 C CA . ALA A 1 189 ? 14.535 -58.828 -32.184 1.00 35.12 189 ALA A CA 1
ATOM 1498 C C . ALA A 1 189 ? 16.064 -58.729 -32.186 1.00 35.12 189 ALA A C 1
ATOM 1500 O O . ALA A 1 189 ? 16.728 -59.439 -32.934 1.00 35.12 189 ALA A O 1
ATOM 1501 N N . SER A 1 190 ? 16.613 -57.963 -31.246 1.00 30.78 190 SER A N 1
ATOM 1502 C CA . SER A 1 190 ? 17.850 -58.333 -30.560 1.00 30.78 190 SER A CA 1
ATOM 1503 C C . SER A 1 190 ? 17.995 -57.488 -29.304 1.00 30.78 190 SER A C 1
ATOM 1505 O O . SER A 1 190 ? 18.277 -56.294 -29.352 1.00 30.78 190 SER A O 1
ATOM 1507 N N . ALA A 1 191 ? 17.798 -58.147 -28.168 1.00 34.09 191 ALA A N 1
ATOM 1508 C CA . ALA A 1 191 ? 18.207 -57.673 -26.862 1.00 34.09 191 ALA A CA 1
ATOM 1509 C C . ALA A 1 191 ? 19.702 -57.304 -26.847 1.00 34.09 191 ALA A C 1
ATOM 1511 O O . ALA A 1 191 ? 20.486 -57.874 -27.601 1.00 34.09 191 ALA A O 1
ATOM 1512 N N . ILE A 1 192 ? 20.084 -56.389 -25.954 1.00 28.09 192 ILE A N 1
ATOM 1513 C CA . ILE A 1 192 ? 21.083 -56.577 -24.884 1.00 28.09 192 ILE A CA 1
ATOM 1514 C C . ILE A 1 192 ? 21.374 -55.193 -24.273 1.00 28.09 192 ILE A C 1
ATOM 1516 O O . ILE A 1 192 ? 21.746 -54.240 -24.948 1.00 28.09 192 ILE A O 1
ATOM 1520 N N . SER A 1 193 ? 21.192 -55.113 -22.961 1.00 30.62 193 SER A N 1
ATOM 1521 C CA . SER A 1 193 ? 21.646 -54.056 -22.052 1.00 30.62 193 SER A CA 1
ATOM 1522 C C . SER A 1 193 ? 22.621 -54.730 -21.066 1.00 30.62 193 SER A C 1
ATOM 1524 O O . SER A 1 193 ? 22.628 -55.962 -21.000 1.00 30.62 193 SER A O 1
ATOM 1526 N N . PRO A 1 194 ? 23.283 -54.028 -20.137 1.00 41.59 194 PRO A N 1
ATOM 1527 C CA . PRO A 1 194 ? 24.195 -52.891 -20.251 1.00 41.59 194 PRO A CA 1
ATOM 1528 C C . PRO A 1 194 ? 25.594 -53.272 -19.702 1.00 41.59 194 PRO A C 1
ATOM 1530 O O . PRO A 1 194 ? 25.724 -54.217 -18.928 1.00 41.59 194 PRO A O 1
ATOM 1533 N N . ALA A 1 195 ? 26.653 -52.513 -20.002 1.00 28.61 195 ALA A N 1
ATOM 1534 C CA . ALA A 1 195 ? 27.911 -52.659 -19.261 1.00 28.61 195 ALA A CA 1
ATOM 1535 C C . ALA A 1 195 ? 28.651 -51.330 -19.089 1.00 28.61 195 ALA A C 1
ATOM 1537 O O . ALA A 1 195 ? 28.974 -50.617 -20.034 1.00 28.61 195 ALA A O 1
ATOM 1538 N N . SER A 1 196 ? 28.879 -51.032 -17.817 1.00 29.27 196 SER A N 1
ATOM 1539 C CA . SER A 1 196 ? 29.617 -49.914 -17.258 1.00 29.27 196 SER A CA 1
ATOM 1540 C C . SER A 1 196 ? 31.102 -50.281 -17.118 1.00 29.27 196 SER A C 1
ATOM 1542 O O . SER A 1 196 ? 31.414 -51.446 -16.891 1.00 29.27 196 SER A O 1
ATOM 1544 N N . LYS A 1 197 ? 31.960 -49.249 -17.104 1.00 30.59 197 LYS A N 1
ATOM 1545 C CA . LYS A 1 197 ? 33.358 -49.206 -16.619 1.00 30.59 197 LYS A CA 1
ATOM 1546 C C . LYS A 1 197 ? 34.437 -49.884 -17.475 1.00 30.59 197 LYS A C 1
ATOM 1548 O O . LYS A 1 197 ? 34.462 -51.096 -17.626 1.00 30.59 197 LYS A O 1
ATOM 1553 N N . THR A 1 198 ? 35.448 -49.099 -17.854 1.00 29.20 198 THR A N 1
ATOM 1554 C CA . THR A 1 198 ? 36.856 -49.363 -17.498 1.00 29.20 198 THR A CA 1
ATOM 1555 C C . THR A 1 198 ? 37.651 -48.059 -17.558 1.00 29.20 198 THR A C 1
ATOM 1557 O O . THR A 1 198 ? 37.676 -47.362 -18.567 1.00 29.20 198 THR A O 1
ATOM 1560 N N . THR A 1 199 ? 38.257 -47.761 -16.414 1.00 29.73 199 THR A N 1
ATOM 1561 C CA . THR A 1 199 ? 39.303 -46.778 -16.139 1.00 29.73 199 THR A CA 1
ATOM 1562 C C . THR A 1 199 ? 40.664 -47.443 -16.331 1.00 29.73 199 THR A C 1
ATOM 1564 O O . THR A 1 199 ? 40.842 -48.526 -15.782 1.00 29.73 199 THR A O 1
ATOM 1567 N N . THR A 1 200 ? 41.619 -46.761 -16.974 1.00 31.33 200 THR A N 1
ATOM 1568 C CA . THR A 1 200 ? 43.075 -46.844 -16.692 1.00 31.33 200 THR A CA 1
ATOM 1569 C C . THR A 1 200 ? 43.742 -45.650 -17.393 1.00 31.33 200 THR A C 1
ATOM 1571 O O . THR A 1 200 ? 43.681 -45.541 -18.611 1.00 31.33 200 THR A O 1
ATOM 1574 N N . GLU A 1 201 ? 44.089 -44.559 -16.703 1.00 29.36 201 GLU A N 1
ATOM 1575 C CA . GLU A 1 201 ? 45.341 -44.318 -15.953 1.00 29.36 201 GLU A CA 1
ATOM 1576 C C . GLU A 1 201 ? 46.630 -44.603 -16.742 1.00 29.36 201 GLU A C 1
ATOM 1578 O O . GLU A 1 201 ? 46.901 -45.751 -17.074 1.00 29.36 201 GLU A O 1
ATOM 1583 N N . THR A 1 202 ? 47.459 -43.566 -16.958 1.00 29.22 202 THR A N 1
ATOM 1584 C CA . THR A 1 202 ? 48.929 -43.593 -16.765 1.00 29.22 202 THR A CA 1
ATOM 1585 C C . THR A 1 202 ? 49.487 -42.159 -16.663 1.00 29.22 202 THR A C 1
ATOM 1587 O O . THR A 1 202 ? 49.689 -41.455 -17.647 1.00 29.22 202 THR A O 1
ATOM 1590 N N . THR A 1 203 ? 49.641 -41.732 -15.412 1.00 28.56 203 THR A N 1
ATOM 1591 C CA . THR A 1 203 ? 50.768 -41.067 -14.727 1.00 28.56 203 THR A CA 1
ATOM 1592 C C . THR A 1 203 ? 52.050 -40.696 -15.497 1.00 28.56 203 THR A C 1
ATOM 1594 O O . THR A 1 203 ? 52.639 -41.543 -16.156 1.00 28.56 203 THR A O 1
ATOM 1597 N N . THR A 1 204 ? 52.573 -39.483 -15.243 1.00 29.97 204 THR A N 1
ATOM 1598 C CA . THR A 1 204 ? 53.996 -39.140 -14.926 1.00 29.97 204 THR A CA 1
ATOM 1599 C C . THR A 1 204 ? 54.013 -37.678 -14.416 1.00 29.97 204 THR A C 1
ATOM 1601 O O . THR A 1 204 ? 53.787 -36.763 -15.197 1.00 29.97 204 THR A O 1
ATOM 1604 N N . THR A 1 205 ? 53.884 -37.397 -13.110 1.00 31.55 205 THR A N 1
ATOM 1605 C CA . THR A 1 205 ? 54.932 -37.159 -12.075 1.00 31.55 205 THR A CA 1
ATOM 1606 C C . THR A 1 205 ? 56.034 -36.154 -12.423 1.00 31.55 205 THR A C 1
ATOM 1608 O O . THR A 1 205 ? 56.808 -36.417 -13.333 1.00 31.55 205 THR A O 1
ATOM 1611 N N . THR A 1 206 ? 56.155 -35.079 -11.624 1.00 31.02 206 THR A N 1
ATOM 1612 C CA . THR A 1 206 ? 57.356 -34.600 -10.871 1.00 31.02 206 THR A CA 1
ATOM 1613 C C . THR A 1 206 ? 56.876 -33.409 -9.996 1.00 31.02 206 THR A C 1
ATOM 1615 O O . THR A 1 206 ? 56.471 -32.393 -10.548 1.00 31.02 206 THR A O 1
ATOM 1618 N N . SER A 1 207 ? 56.514 -33.589 -8.710 1.00 32.22 207 SER A N 1
ATOM 1619 C CA . SER A 1 207 ? 57.291 -33.257 -7.478 1.00 32.22 207 SER A CA 1
ATOM 1620 C C . SER A 1 207 ? 58.103 -31.948 -7.571 1.00 32.22 207 SER A C 1
ATOM 1622 O O . SER A 1 207 ? 58.810 -31.741 -8.544 1.00 32.22 207 SER A O 1
ATOM 1624 N N . THR A 1 208 ? 58.057 -30.986 -6.644 1.00 35.34 208 THR A N 1
ATOM 1625 C CA . THR A 1 208 ? 58.385 -31.032 -5.196 1.00 35.34 208 THR A CA 1
ATOM 1626 C C . THR A 1 208 ? 57.968 -29.651 -4.641 1.00 35.34 208 THR A C 1
ATOM 1628 O O . THR A 1 208 ? 58.285 -28.644 -5.265 1.00 35.34 208 THR A O 1
ATOM 1631 N N . ASP A 1 209 ? 57.011 -29.541 -3.721 1.00 31.28 209 ASP A N 1
ATOM 1632 C CA . ASP A 1 209 ? 57.137 -29.566 -2.249 1.00 31.28 209 ASP A CA 1
ATOM 1633 C C . ASP A 1 209 ? 57.940 -28.399 -1.637 1.00 31.28 209 ASP A C 1
ATOM 1635 O O . ASP A 1 209 ? 59.131 -28.262 -1.904 1.00 31.28 209 ASP A O 1
ATOM 1639 N N . SER A 1 210 ? 57.275 -27.578 -0.811 1.00 38.25 210 SER A N 1
ATOM 1640 C CA . SER A 1 210 ? 57.733 -27.218 0.543 1.00 38.25 210 SER A CA 1
ATOM 1641 C C . SER A 1 210 ? 56.755 -26.236 1.223 1.00 38.25 210 SER A C 1
ATOM 1643 O O . SER A 1 210 ? 56.581 -25.096 0.793 1.00 38.25 210 SER A O 1
ATOM 1645 N N . SER A 1 211 ? 56.100 -26.742 2.278 1.00 36.59 211 SER A N 1
ATOM 1646 C CA . SER A 1 211 ? 55.853 -26.143 3.614 1.00 36.59 211 SER A CA 1
ATOM 1647 C C . SER A 1 211 ? 56.365 -24.713 3.889 1.00 36.59 211 SER A C 1
ATOM 1649 O O . SER A 1 211 ? 57.443 -24.358 3.441 1.00 36.59 211 SER A O 1
ATOM 1651 N N . ALA A 1 212 ? 55.793 -23.851 4.736 1.00 44.72 212 ALA A N 1
ATOM 1652 C CA . ALA A 1 212 ? 54.715 -23.849 5.737 1.00 44.72 212 ALA A CA 1
ATOM 1653 C C . ALA A 1 212 ? 54.568 -22.372 6.232 1.00 44.72 212 ALA A C 1
ATOM 1655 O O . ALA A 1 212 ? 55.385 -21.532 5.848 1.00 44.72 212 ALA A O 1
ATOM 1656 N N . PRO A 1 213 ? 53.560 -22.012 7.055 1.00 50.88 213 PRO A N 1
ATOM 1657 C CA . PRO A 1 213 ? 53.286 -20.626 7.447 1.00 50.88 213 PRO A CA 1
ATOM 1658 C C . PRO A 1 213 ? 53.957 -20.240 8.778 1.00 50.88 213 PRO A C 1
ATOM 1660 O O . PRO A 1 213 ? 53.998 -21.047 9.705 1.00 50.88 213 PRO A O 1
ATOM 1663 N N . GLU A 1 214 ? 54.388 -18.982 8.922 1.00 40.59 214 GLU A N 1
ATOM 1664 C CA . GLU A 1 214 ? 54.861 -18.437 10.202 1.00 40.59 214 GLU A CA 1
ATOM 1665 C C . GLU A 1 214 ? 54.299 -17.033 10.485 1.00 40.59 214 GLU A C 1
ATOM 1667 O O . GLU A 1 214 ? 53.999 -16.249 9.587 1.00 40.59 214 GLU A O 1
ATOM 1672 N N . LYS A 1 215 ? 54.060 -16.796 11.776 1.00 40.44 215 LYS A N 1
ATOM 1673 C CA . LYS A 1 215 ? 53.301 -15.713 12.406 1.00 40.44 215 LYS A CA 1
ATOM 1674 C C . LYS A 1 215 ? 54.061 -14.378 12.491 1.00 40.44 215 LYS A C 1
ATOM 1676 O O . LYS A 1 215 ? 55.279 -14.352 12.515 1.00 40.44 215 LYS A O 1
ATOM 1681 N N . ALA A 1 216 ? 53.264 -13.353 12.812 1.00 40.22 216 ALA A N 1
ATOM 1682 C CA . ALA A 1 216 ? 53.547 -12.242 13.731 1.00 40.22 216 ALA A CA 1
ATOM 1683 C C . ALA A 1 216 ? 54.529 -11.146 13.285 1.00 40.22 216 ALA A C 1
ATOM 1685 O O . ALA A 1 216 ? 55.740 -11.325 13.323 1.00 40.22 216 ALA A O 1
ATOM 1686 N N . GLN A 1 217 ? 53.985 -9.948 13.059 1.00 42.03 217 GLN A N 1
ATOM 1687 C CA . GLN A 1 217 ? 54.058 -8.812 13.992 1.00 42.03 217 GLN A CA 1
ATOM 1688 C C . GLN A 1 217 ? 52.994 -7.773 13.632 1.00 42.03 217 GLN A C 1
ATOM 1690 O O . GLN A 1 217 ? 52.664 -7.666 12.431 1.00 42.03 217 GLN A O 1
#

InterPro domains:
  IPR010754 Optic atrophy 3-like [PF07047] (6-126)
  IPR010754 Optic atrophy 3-like [PTHR12499] (5-191)

Radius of gyration: 36.83 Å; chains: 1; bounding box: 83×74×82 Å

Organism: Cyberlindnera fabianii (NCBI:txid36022)

Sequence (217 aa):
MSGLALKLGSLFIRQISKPIANAIKAQAKEHEPFRRMCVSLAQRVHKTDVSLRMNLLGENGTAKVRPLNENKAIENGANFLSESFVFAVAGGIIIYEANRQRQKELNRREAVEDDIKTLQHEIEYLKKKLAEYHVRLDDYVPPADMKPKVLKLDQHGNMIDIHKQMDALNARMEKLDRAHSAEPSDSSASAISPASKTTTETTTTTSTDSSAPEKAQ

Secondary structure (DSSP, 8-state):
-HHHHHHHHHHHHHHHHHHHHHHHHHHHHH-HHHHHHHHHHHHHHHHHHHHHHHHHHT-------PPPPHHHHHHHHHHHHHHHHHHHHHHHHHHHHHHHHHHHHHHHHHHHHHHHHHHHHHHHHHHHHHHHTT------PPPTT---SS--B-TTS-B--HHHHHHHHHHHHHHHHHHHTS-----------------------------------